Protein AF-T0TH67-F1 (afdb_monomer_lite)

Radius of gyration: 34.7 Å; chains: 1; bounding box: 80×56×102 Å

pLDDT: mean 75.61, std 17.23, range [24.91, 93.44]

Secondary structure (DSSP, 8-state):
-------EEEEEEEEE-TTSTT-EEEEEEEEEE-TTT-SEEEEE---STTTTEEEE-B---EE-TTS-EE--GGGB--HHHHHHHHHHHHHHHHHHHHHHHS-PPP--PPPPBHHHHH-SB-TTSSB--HHHHHHHHHH---HHHHHHHHHHIIIIITTTS-TTSBHHHHHH-HHHHHHHHHHS-HHHHHHHHHHHHHHHHHHHHTTSS-TTT-TTTTTSSPPP---HHHHHHHHHS-GGGTS--HHHHHHHHHHHHT-SS-TTHHHHHHHHHHHHHH---HHHHTT--GGGEETTTTEE--------THHHHHHHHHHHTTS--------------EE--

Sequence (341 aa):
MRDNGSRVLIISSWRPDPNKAGNVLVKFAMRFTHPITKKSHKKYLSTGASKGWFTTKARPSKKTSSGKERLLVSDIKNSQLITQVTQELNKLVDDYIAEVTGVTPKKAKRILTLEEIAKPFDEDGNLYGKAFRAWHERVKPANNTLKTRVTIYNRYIEPNFDTRISITKFASMTDEIQNLINVSSMHMARNLHIYLKMIFDWSVENGQITLTQDPITNNKVKRRVLTKSEEQNKKREDIAEKYLEASEVNYVLRLIESWTDRSDNQLIADVLRMIFLTGMRPSEVLGLNEDMLDFEGKWIKVHWQRASKINQMRLWKLLILMKRNVTEQTLRLRKVSVRFQ

Structure (mmCIF, N/CA/C/O backbone):
data_AF-T0TH67-F1
#
_entry.id   AF-T0TH67-F1
#
loop_
_atom_site.group_PDB
_atom_site.id
_atom_site.type_symbol
_atom_site.label_atom_id
_atom_site.label_alt_id
_atom_site.label_comp_id
_atom_site.label_asym_id
_atom_site.label_entity_id
_atom_site.label_seq_id
_atom_site.pdbx_PDB_ins_code
_atom_site.Cartn_x
_atom_site.Cartn_y
_atom_site.Cartn_z
_atom_site.occupancy
_atom_site.B_iso_or_equiv
_atom_site.auth_seq_id
_atom_site.auth_comp_id
_atom_site.auth_asym_id
_atom_site.auth_atom_id
_atom_site.pdbx_PDB_model_num
ATOM 1 N N . MET A 1 1 ? -26.749 -5.108 7.600 1.00 27.03 1 MET A N 1
ATOM 2 C CA . MET A 1 1 ? -27.188 -5.775 8.850 1.00 27.03 1 MET A CA 1
ATOM 3 C C . MET A 1 1 ? -26.018 -5.768 9.813 1.00 27.03 1 MET A C 1
ATOM 5 O O . MET A 1 1 ? -24.953 -6.186 9.397 1.00 27.03 1 MET A O 1
ATOM 9 N N . ARG A 1 2 ? -26.083 -5.351 11.069 1.00 28.81 2 ARG A N 1
ATOM 10 C CA . ARG A 1 2 ? -27.048 -4.677 11.955 1.00 28.81 2 ARG A CA 1
ATOM 11 C C . ARG A 1 2 ? -26.162 -4.247 13.140 1.00 28.81 2 ARG A C 1
ATOM 13 O O . ARG A 1 2 ? -25.177 -4.938 13.395 1.00 28.81 2 ARG A O 1
ATOM 20 N N . ASP A 1 3 ? -26.504 -3.158 13.824 1.00 34.88 3 ASP A N 1
ATOM 21 C CA . ASP A 1 3 ? -25.865 -2.732 15.075 1.00 34.88 3 ASP A CA 1
ATOM 22 C C . ASP A 1 3 ? -25.409 -3.925 15.918 1.00 34.88 3 ASP A C 1
ATOM 24 O O . ASP A 1 3 ? -26.229 -4.761 16.319 1.00 34.88 3 ASP A O 1
ATOM 28 N N . ASN A 1 4 ? -24.103 -3.999 16.187 1.00 42.22 4 ASN A N 1
ATOM 29 C CA . ASN A 1 4 ? -23.584 -4.794 17.290 1.00 42.22 4 ASN A CA 1
ATOM 30 C C . ASN A 1 4 ? -24.268 -4.253 18.546 1.00 42.22 4 ASN A C 1
ATOM 32 O O . ASN A 1 4 ? -23.866 -3.215 19.068 1.00 42.22 4 ASN A O 1
ATOM 36 N N . GLY A 1 5 ? -25.356 -4.909 18.963 1.00 52.66 5 GLY A N 1
ATOM 37 C CA . GLY A 1 5 ? -26.203 -4.461 20.061 1.00 52.66 5 GLY A CA 1
ATOM 38 C C . GLY A 1 5 ? -25.345 -4.038 21.246 1.00 52.66 5 GLY A C 1
ATOM 39 O O . GLY A 1 5 ? -24.468 -4.790 21.670 1.00 52.66 5 GLY A O 1
ATOM 40 N N . SER A 1 6 ? -25.574 -2.821 21.737 1.00 64.88 6 SER A N 1
ATOM 41 C CA . SER A 1 6 ? -24.772 -2.193 22.785 1.00 64.88 6 SER A CA 1
ATOM 42 C C . SER A 1 6 ? -24.594 -3.139 23.977 1.00 64.88 6 SER A C 1
ATOM 44 O O . SER A 1 6 ? -25.557 -3.520 24.647 1.00 64.88 6 SER A O 1
ATOM 46 N N . ARG A 1 7 ? -23.347 -3.562 24.215 1.00 78.56 7 ARG A N 1
ATOM 47 C CA . ARG A 1 7 ? -22.950 -4.367 25.375 1.00 78.56 7 ARG A CA 1
ATOM 48 C C . ARG A 1 7 ? -22.410 -3.426 26.435 1.00 78.56 7 ARG A C 1
ATOM 50 O O . ARG A 1 7 ? -21.545 -2.606 26.146 1.00 78.56 7 ARG A O 1
ATOM 57 N N . VAL A 1 8 ? -22.925 -3.524 27.652 1.00 82.12 8 VAL A N 1
ATOM 58 C CA . VAL A 1 8 ? -22.507 -2.668 28.763 1.00 82.12 8 VAL A CA 1
ATOM 59 C C . VAL A 1 8 ? -22.278 -3.528 29.993 1.00 82.12 8 VAL A C 1
ATOM 61 O O . VAL A 1 8 ? -23.207 -4.182 30.480 1.00 82.12 8 VAL A O 1
ATOM 64 N N . LEU A 1 9 ? -21.051 -3.492 30.514 1.00 81.31 9 LEU A N 1
ATOM 65 C CA . LEU A 1 9 ? -20.733 -4.076 31.808 1.00 81.31 9 LEU A CA 1
ATOM 66 C C . LEU A 1 9 ? -21.404 -3.249 32.907 1.00 81.31 9 LEU A C 1
ATOM 68 O O . LEU A 1 9 ? -21.269 -2.027 32.958 1.00 81.31 9 LEU A O 1
ATOM 72 N N . ILE A 1 10 ? -22.124 -3.917 33.798 1.00 85.38 10 ILE A N 1
ATOM 73 C CA . ILE A 1 10 ? -22.809 -3.295 34.927 1.00 85.38 10 ILE A CA 1
ATOM 74 C C . ILE A 1 10 ? -22.554 -4.082 36.211 1.00 85.38 10 ILE A C 1
ATOM 76 O O . ILE A 1 10 ? -22.271 -5.280 36.192 1.00 85.38 10 ILE A O 1
ATOM 80 N N . ILE A 1 11 ? -22.727 -3.408 37.344 1.00 85.81 11 ILE A N 1
ATOM 81 C CA . ILE A 1 11 ? -22.794 -4.058 38.652 1.00 85.81 11 ILE A CA 1
ATOM 82 C C . ILE A 1 11 ? -24.244 -4.463 38.903 1.00 85.81 11 ILE A C 1
ATOM 84 O O . ILE A 1 11 ? -25.147 -3.625 38.877 1.00 85.81 11 ILE A O 1
ATOM 88 N N . SER A 1 12 ? -24.472 -5.761 39.103 1.00 84.56 12 SER A N 1
ATOM 89 C CA . SER A 1 12 ? -25.795 -6.314 39.395 1.00 84.56 12 SER A CA 1
ATOM 90 C C . SER A 1 12 ? -26.144 -6.209 40.871 1.00 84.56 12 SER A C 1
ATOM 92 O O . SER A 1 12 ? -27.283 -5.910 41.214 1.00 84.56 12 SER A O 1
ATOM 94 N N . SER A 1 13 ? -25.186 -6.522 41.738 1.00 84.75 13 SER A N 1
ATOM 95 C CA . SER A 1 13 ? -25.352 -6.487 43.187 1.00 84.75 13 SER A CA 1
ATOM 96 C C . SER A 1 13 ? -23.996 -6.308 43.846 1.00 84.75 13 SER A C 1
ATOM 98 O O . SER A 1 13 ? -22.977 -6.743 43.310 1.00 84.75 13 SER A O 1
ATOM 100 N N . TRP A 1 14 ? -23.984 -5.684 45.015 1.00 87.81 14 TRP A N 1
ATOM 101 C CA . TRP A 1 14 ? -22.788 -5.546 45.831 1.00 87.81 14 TRP A CA 1
ATOM 102 C C . TRP A 1 14 ? -23.167 -5.617 47.315 1.00 87.81 14 TRP A C 1
ATOM 104 O O . TRP A 1 14 ? -24.326 -5.384 47.663 1.00 87.81 14 TRP A O 1
ATOM 114 N N . ARG A 1 15 ? -22.215 -5.987 48.172 1.00 85.94 15 ARG A N 1
ATOM 115 C CA . ARG A 1 15 ? -22.353 -5.990 49.637 1.00 85.94 15 ARG A CA 1
ATOM 116 C C . ARG A 1 15 ? -20.977 -5.869 50.301 1.00 85.94 15 ARG A C 1
ATOM 118 O O . ARG A 1 15 ? -19.990 -6.203 49.645 1.00 85.94 15 ARG A O 1
ATOM 125 N N . PRO A 1 16 ? -20.877 -5.434 51.565 1.00 84.44 16 PRO A N 1
ATOM 126 C CA . PRO A 1 16 ? -19.622 -5.494 52.314 1.00 84.44 16 PRO A CA 1
ATOM 127 C C . PRO A 1 16 ? -19.066 -6.925 52.361 1.00 84.44 16 PRO A C 1
ATOM 129 O O . PRO A 1 16 ? -19.838 -7.885 52.434 1.00 84.44 16 PRO A O 1
ATOM 132 N N . ASP A 1 17 ? -17.745 -7.075 52.272 1.00 81.94 17 ASP A N 1
ATOM 133 C CA . ASP A 1 17 ? -17.095 -8.380 52.407 1.00 81.94 17 ASP A CA 1
ATOM 134 C C . ASP A 1 17 ? -16.989 -8.757 53.899 1.00 81.94 17 ASP A C 1
ATOM 136 O O . ASP A 1 17 ? -16.316 -8.042 54.645 1.00 81.94 17 ASP A O 1
ATOM 140 N N . PRO A 1 18 ? -17.626 -9.855 54.355 1.00 79.38 18 PRO A N 1
ATOM 141 C CA . PRO A 1 18 ? -17.573 -10.267 55.757 1.00 79.38 18 PRO A CA 1
ATOM 142 C C . PRO A 1 18 ? -16.177 -10.738 56.194 1.00 79.38 18 PRO A C 1
ATOM 144 O O . PRO A 1 18 ? -15.879 -10.716 57.382 1.00 79.38 18 PRO A O 1
ATOM 147 N N . ASN A 1 19 ? -15.315 -11.141 55.254 1.00 78.56 19 ASN A N 1
ATOM 148 C CA . ASN A 1 19 ? -14.017 -11.749 55.553 1.00 78.56 19 ASN A CA 1
ATOM 149 C C . ASN A 1 19 ? -12.851 -10.751 55.485 1.00 78.56 19 ASN A C 1
ATOM 151 O O . ASN A 1 19 ? -11.750 -11.057 55.940 1.00 78.56 19 ASN A O 1
ATOM 155 N N . LYS A 1 20 ? -13.047 -9.573 54.874 1.00 79.25 20 LYS A N 1
ATOM 156 C CA . LYS A 1 20 ? -11.999 -8.555 54.698 1.00 79.25 20 LYS A CA 1
ATOM 157 C C . LYS A 1 20 ? -12.557 -7.153 54.918 1.00 79.25 20 LYS A C 1
ATOM 159 O O . LYS A 1 20 ? -13.150 -6.563 54.013 1.00 79.25 20 LYS A O 1
ATOM 164 N N . ALA A 1 21 ? -12.302 -6.603 56.105 1.00 74.06 21 ALA A N 1
ATOM 165 C CA . ALA A 1 21 ? -12.705 -5.248 56.467 1.00 74.06 21 ALA A CA 1
ATOM 166 C C . ALA A 1 21 ? -12.213 -4.216 55.429 1.00 74.06 21 ALA A C 1
ATOM 168 O O . ALA A 1 21 ? -11.044 -4.198 55.044 1.00 74.06 21 ALA A O 1
ATOM 169 N N . GLY A 1 22 ? -13.128 -3.367 54.952 1.00 75.00 22 GLY A N 1
ATOM 170 C CA . GLY A 1 22 ? -12.854 -2.338 53.941 1.00 75.00 22 GLY A CA 1
ATOM 171 C C . GLY A 1 22 ? -12.962 -2.791 52.477 1.00 75.00 22 GLY A C 1
ATOM 172 O O . GLY A 1 22 ? -12.840 -1.948 51.585 1.00 75.00 22 GLY A O 1
ATOM 173 N N . ASN A 1 23 ? -13.223 -4.076 52.211 1.00 83.69 23 ASN A N 1
ATOM 174 C CA . ASN A 1 23 ? -13.524 -4.579 50.869 1.00 83.69 23 ASN A CA 1
ATOM 175 C C . ASN A 1 23 ? -15.034 -4.792 50.666 1.00 83.69 23 ASN A C 1
ATOM 177 O O . ASN A 1 23 ? -15.807 -4.937 51.613 1.00 83.69 23 ASN A O 1
ATOM 181 N N . VAL A 1 24 ? -15.448 -4.852 49.401 1.00 85.81 24 VAL A N 1
ATOM 182 C CA . VAL A 1 24 ? -16.814 -5.184 48.989 1.00 85.81 24 VAL A CA 1
ATOM 183 C C . VAL A 1 24 ? -16.820 -6.412 48.086 1.00 85.81 24 VAL A C 1
ATOM 185 O O . VAL A 1 24 ? -15.930 -6.603 47.257 1.00 85.81 24 VAL A O 1
ATOM 188 N N . LEU A 1 25 ? -17.854 -7.234 48.228 1.00 87.38 25 LEU A N 1
ATOM 189 C CA . LEU A 1 25 ? -18.205 -8.289 47.290 1.00 87.38 25 LEU A CA 1
ATOM 190 C C . LEU A 1 25 ? -19.081 -7.701 46.186 1.00 87.38 25 LEU A C 1
ATOM 192 O O . LEU A 1 25 ? -20.116 -7.095 46.463 1.00 87.38 25 LEU A O 1
ATOM 196 N N . VAL A 1 26 ? -18.694 -7.915 44.932 1.00 86.38 26 VAL A N 1
ATOM 197 C CA . VAL A 1 26 ? -19.365 -7.374 43.746 1.00 86.38 26 VAL A CA 1
ATOM 198 C C . VAL A 1 26 ? -19.762 -8.505 42.810 1.00 86.38 26 VAL A C 1
ATOM 200 O O . VAL A 1 26 ? -18.973 -9.409 42.542 1.00 86.38 26 VAL A O 1
ATOM 203 N N . LYS A 1 27 ? -20.984 -8.433 42.283 1.00 88.94 27 LYS A N 1
ATOM 204 C CA . LYS A 1 27 ? -21.482 -9.304 41.220 1.00 88.94 27 LYS A CA 1
ATOM 205 C C . LYS A 1 27 ? -21.662 -8.500 39.943 1.00 88.94 27 LYS A C 1
ATOM 207 O O . LYS A 1 27 ? -22.429 -7.532 39.905 1.00 88.94 27 LYS A O 1
ATOM 212 N N . PHE A 1 28 ? -20.982 -8.923 38.889 1.00 85.31 28 PHE A N 1
ATOM 213 C CA . PHE A 1 28 ? -21.028 -8.269 37.587 1.00 85.31 28 PHE A CA 1
ATOM 214 C C . PHE A 1 28 ? -22.071 -8.904 36.671 1.00 85.31 28 PHE A C 1
ATOM 216 O O . PHE A 1 28 ? -22.414 -10.082 36.798 1.00 85.31 28 PHE A O 1
ATOM 223 N N . ALA A 1 29 ? -22.571 -8.110 35.731 1.00 86.38 29 ALA A N 1
ATOM 224 C CA . ALA A 1 29 ? -23.420 -8.580 34.651 1.00 86.38 29 ALA A CA 1
ATOM 225 C C . ALA A 1 29 ? -23.098 -7.841 33.355 1.00 86.38 29 ALA A C 1
ATOM 227 O O . ALA A 1 29 ? -22.748 -6.661 33.374 1.00 86.38 29 ALA A O 1
ATOM 228 N N . MET A 1 30 ? -23.284 -8.516 32.226 1.00 86.19 30 MET A N 1
ATOM 229 C CA . MET A 1 30 ? -23.254 -7.888 30.912 1.00 86.19 30 MET A CA 1
ATOM 230 C C . MET A 1 30 ? -24.683 -7.671 30.445 1.00 86.19 30 MET A C 1
ATOM 232 O O . MET A 1 30 ? -25.440 -8.628 30.269 1.00 86.19 30 MET A O 1
ATOM 236 N N . ARG A 1 31 ? -25.062 -6.405 30.270 1.00 85.31 31 ARG A N 1
ATOM 237 C CA . ARG A 1 31 ? -26.335 -6.027 29.659 1.00 85.31 31 ARG A CA 1
ATOM 238 C C . ARG A 1 31 ? -26.134 -5.903 28.156 1.00 85.31 31 ARG A C 1
ATOM 240 O O . ARG A 1 31 ? -25.221 -5.203 27.731 1.00 85.31 31 ARG A O 1
ATOM 247 N N . PHE A 1 32 ? -26.992 -6.536 27.371 1.00 84.00 32 PHE A N 1
ATOM 248 C CA . PHE A 1 32 ? -26.961 -6.461 25.913 1.00 84.00 32 PHE A CA 1
ATOM 249 C C . PHE A 1 32 ? -28.377 -6.479 25.342 1.00 84.00 32 PHE A C 1
ATOM 251 O O . PHE A 1 32 ? -29.337 -6.853 26.017 1.00 84.00 32 PHE A O 1
ATOM 258 N N . THR A 1 33 ? -28.514 -6.057 24.091 1.00 80.50 33 THR A N 1
ATOM 259 C CA . THR A 1 33 ? -29.796 -6.101 23.382 1.00 80.50 33 THR A CA 1
ATOM 260 C C . THR A 1 33 ? -29.991 -7.486 22.775 1.00 80.50 33 THR A C 1
ATOM 262 O O . THR A 1 33 ? -29.150 -7.946 22.004 1.00 80.50 33 THR A O 1
ATOM 265 N N . HIS A 1 34 ? -31.093 -8.154 23.109 1.00 78.50 34 HIS A N 1
ATOM 266 C CA . HIS A 1 34 ? -31.388 -9.495 22.617 1.00 78.50 34 HIS A CA 1
ATOM 267 C C . HIS A 1 34 ? -31.512 -9.496 21.079 1.00 78.50 34 HIS A C 1
ATOM 269 O O . HIS A 1 34 ? -32.266 -8.685 20.527 1.00 78.50 34 HIS A O 1
ATOM 275 N N . PRO A 1 35 ? -30.828 -10.409 20.359 1.00 70.94 35 PRO A N 1
ATOM 276 C CA . PRO A 1 35 ? -30.723 -10.344 18.899 1.00 70.94 35 PRO A CA 1
ATOM 277 C C . PRO A 1 35 ? -32.074 -10.491 18.181 1.00 70.94 35 PRO A C 1
ATOM 279 O O . PRO A 1 35 ? -32.317 -9.763 17.214 1.00 70.94 35 PRO A O 1
ATOM 282 N N . ILE A 1 36 ? -32.958 -11.359 18.693 1.00 76.25 36 ILE A N 1
ATOM 283 C CA . ILE A 1 36 ? -34.314 -11.598 18.162 1.00 76.25 36 ILE A CA 1
ATOM 284 C C . ILE A 1 36 ? -35.336 -10.601 18.733 1.00 76.25 36 ILE A C 1
ATOM 286 O O . ILE A 1 36 ? -35.869 -9.779 17.998 1.00 76.25 36 ILE A O 1
ATOM 290 N N . THR A 1 37 ? -35.574 -10.622 20.049 1.00 81.06 37 THR A N 1
ATOM 291 C CA . THR A 1 37 ? -36.658 -9.853 20.693 1.00 81.06 37 THR A CA 1
ATOM 292 C C . THR A 1 37 ? -36.399 -8.351 20.835 1.00 81.06 37 THR A C 1
ATOM 294 O O . THR A 1 37 ? -37.306 -7.624 21.227 1.00 81.06 37 THR A O 1
ATOM 297 N N . LYS A 1 38 ? -35.169 -7.875 20.579 1.00 79.69 38 LYS A N 1
ATOM 298 C CA . LYS A 1 38 ? -34.725 -6.474 20.757 1.00 79.69 38 LYS A CA 1
ATOM 299 C C . LYS A 1 38 ? -34.899 -5.898 22.169 1.00 79.69 38 LYS A C 1
ATOM 301 O O . LYS A 1 38 ? -34.651 -4.716 22.384 1.00 79.69 38 LYS A O 1
ATOM 306 N N . LYS A 1 39 ? -35.258 -6.723 23.156 1.00 83.38 39 LYS A N 1
ATOM 307 C CA . LYS A 1 39 ? -35.352 -6.330 24.567 1.00 83.38 39 LYS A CA 1
ATOM 308 C C . LYS A 1 39 ? -33.979 -6.380 25.239 1.00 83.38 39 LYS A C 1
ATOM 310 O O . LYS A 1 39 ? -33.096 -7.136 24.838 1.00 83.38 39 LYS A O 1
ATOM 315 N N . SER A 1 40 ? -33.805 -5.582 26.288 1.00 83.56 40 SER A N 1
ATOM 316 C CA . SER A 1 40 ? -32.608 -5.616 27.135 1.00 83.56 40 SER A CA 1
ATOM 317 C C . SER A 1 40 ? -32.533 -6.945 27.891 1.00 83.56 40 SER A C 1
ATOM 319 O O . SER A 1 40 ? -33.468 -7.309 28.603 1.00 83.56 40 SER A O 1
ATOM 321 N N . HIS A 1 41 ? -31.418 -7.655 27.756 1.00 85.00 41 HIS A N 1
ATOM 322 C CA . HIS A 1 41 ? -31.138 -8.909 28.444 1.00 85.00 41 HIS A CA 1
ATOM 323 C C . HIS A 1 41 ? -29.845 -8.792 29.258 1.00 85.00 41 HIS A C 1
ATOM 325 O O . HIS A 1 41 ? -28.997 -7.936 28.986 1.00 85.00 41 HIS A O 1
ATOM 331 N N . LYS A 1 42 ? -29.698 -9.622 30.295 1.00 87.56 42 LYS A N 1
ATOM 332 C CA . LYS A 1 42 ? -28.533 -9.612 31.189 1.00 87.56 42 LYS A CA 1
ATOM 333 C C . LYS A 1 42 ? -27.987 -11.023 31.352 1.00 87.56 42 LYS A C 1
ATOM 335 O O . LYS A 1 42 ? -28.748 -11.941 31.635 1.00 87.56 42 LYS A O 1
ATOM 340 N N . LYS A 1 43 ? -26.670 -11.176 31.230 1.00 86.81 43 LYS A N 1
ATOM 341 C CA . LYS A 1 43 ? -25.954 -12.409 31.586 1.00 86.81 43 LYS A CA 1
ATOM 342 C C . LYS A 1 43 ? -25.014 -12.146 32.754 1.00 86.81 43 LYS A C 1
ATOM 344 O O . LYS A 1 43 ? -24.451 -11.059 32.875 1.00 86.81 43 LYS A O 1
ATOM 349 N N . TYR A 1 44 ? -24.882 -13.147 33.613 1.00 85.88 44 TYR A N 1
ATOM 350 C CA . TYR A 1 44 ? -24.143 -13.085 34.869 1.00 85.88 44 TYR A CA 1
ATOM 351 C C . TYR A 1 44 ? -23.105 -14.198 34.891 1.00 85.88 44 TYR A C 1
ATOM 353 O O . TYR A 1 44 ? -23.375 -15.298 34.406 1.00 85.88 44 TYR A O 1
ATOM 361 N N . LEU A 1 45 ? -21.970 -13.948 35.539 1.00 78.62 45 LEU A N 1
ATOM 362 C CA . LEU A 1 45 ? -21.076 -15.023 35.952 1.00 78.62 45 LEU A CA 1
ATOM 363 C C . LEU A 1 45 ? -21.786 -15.763 37.089 1.00 78.62 45 LEU A C 1
ATOM 365 O O . LEU A 1 45 ? -22.061 -15.183 38.137 1.00 78.62 45 LEU A O 1
ATOM 369 N N . SER A 1 46 ? -22.208 -16.997 36.836 1.00 69.00 46 SER A N 1
ATOM 370 C CA . SER A 1 46 ? -22.947 -17.830 37.801 1.00 69.00 46 SER A CA 1
ATOM 371 C C . SER A 1 46 ? -22.201 -19.113 38.166 1.00 69.00 46 SER A C 1
ATOM 373 O O . SER A 1 46 ? -22.570 -19.785 39.124 1.00 69.00 46 SER A O 1
ATOM 375 N N . THR A 1 47 ? -21.108 -19.402 37.463 1.00 57.34 47 THR A N 1
ATOM 376 C CA . THR A 1 47 ? -20.275 -20.597 37.599 1.00 57.34 47 THR A CA 1
ATOM 377 C C . THR A 1 47 ? -18.927 -20.245 38.238 1.00 57.34 47 THR A C 1
ATOM 379 O O . THR A 1 47 ? -18.316 -19.248 37.861 1.00 57.34 47 THR A O 1
ATOM 382 N N . GLY A 1 48 ? -18.473 -21.040 39.216 1.00 56.84 48 GLY A N 1
ATOM 383 C CA . GLY A 1 48 ? -17.193 -20.865 39.926 1.00 56.84 48 GLY A CA 1
ATOM 384 C C . GLY A 1 48 ? -17.317 -20.925 41.455 1.00 56.84 48 GLY A C 1
ATOM 385 O O . GLY A 1 48 ? -18.420 -20.836 41.999 1.00 56.84 48 GLY A O 1
ATOM 386 N N . ALA A 1 49 ? -16.180 -21.043 42.154 1.00 52.88 49 ALA A N 1
ATOM 387 C CA . ALA A 1 49 ? -16.100 -21.236 43.612 1.00 52.88 49 ALA A CA 1
ATOM 388 C C . ALA A 1 49 ? -16.825 -20.151 44.437 1.00 52.88 49 ALA A C 1
ATOM 390 O O . ALA A 1 49 ? -17.284 -20.409 45.546 1.00 52.88 49 ALA A O 1
ATOM 391 N N . SER A 1 50 ? -16.993 -18.948 43.881 1.00 58.81 50 SER A N 1
ATOM 392 C CA . SER A 1 50 ? -17.672 -17.822 44.528 1.00 58.81 50 SER A CA 1
ATOM 393 C C . SER A 1 50 ? -19.081 -17.532 43.990 1.00 58.81 50 SER A C 1
ATOM 395 O O . SER A 1 50 ? -19.656 -16.498 44.334 1.00 58.81 50 SER A O 1
ATOM 397 N N . LYS A 1 51 ? -19.660 -18.387 43.126 1.00 67.94 51 LYS A N 1
ATOM 398 C CA . LYS A 1 51 ? -20.969 -18.158 42.464 1.00 67.94 51 LYS A CA 1
ATOM 399 C C . LYS A 1 51 ? -21.088 -16.766 41.800 1.00 67.94 51 LYS A C 1
ATOM 401 O O . LYS A 1 51 ? -22.165 -16.156 41.797 1.00 67.94 51 LYS A O 1
ATOM 406 N N . GLY A 1 52 ? -19.974 -16.245 41.274 1.00 72.62 52 GLY A N 1
ATOM 407 C CA . GLY A 1 52 ? -19.901 -14.949 40.586 1.00 72.62 52 GLY A CA 1
ATOM 408 C C . GLY A 1 52 ? -19.697 -13.721 41.475 1.00 72.62 52 GLY A C 1
ATOM 409 O O . GLY A 1 52 ? -19.908 -12.601 41.005 1.00 72.62 52 GLY A O 1
ATOM 410 N N . TRP A 1 53 ? -19.327 -13.904 42.745 1.00 83.38 53 TRP A N 1
ATOM 411 C CA . TRP A 1 53 ? -18.931 -12.809 43.631 1.00 83.38 53 TRP A CA 1
ATOM 412 C C . TRP A 1 53 ? -17.419 -12.579 43.586 1.00 83.38 53 TRP A C 1
ATOM 414 O O . TRP A 1 53 ? -16.636 -13.522 43.691 1.00 83.38 53 TRP A O 1
ATOM 424 N N . PHE A 1 54 ? -17.017 -11.315 43.478 1.00 84.44 54 PHE A N 1
ATOM 425 C CA . PHE A 1 54 ? -15.619 -10.897 43.448 1.00 84.44 54 PHE A CA 1
ATOM 426 C C . PHE A 1 54 ? -15.348 -9.888 44.558 1.00 84.44 54 PHE A C 1
ATOM 428 O O . PHE A 1 54 ? -16.067 -8.897 44.682 1.00 84.44 54 PHE A O 1
ATOM 435 N N . THR A 1 55 ? -14.305 -10.121 45.350 1.00 84.31 55 THR A N 1
ATOM 436 C CA . THR A 1 55 ? -13.854 -9.177 46.377 1.00 84.31 55 THR A CA 1
ATOM 437 C C . THR A 1 55 ? -13.010 -8.077 45.741 1.00 84.31 55 THR A C 1
ATOM 439 O O . THR A 1 55 ? -12.029 -8.358 45.053 1.00 84.31 55 THR A O 1
ATOM 442 N N . THR A 1 56 ? -13.344 -6.812 45.994 1.00 83.62 56 THR A N 1
ATOM 443 C CA . THR A 1 56 ? -12.543 -5.668 45.540 1.00 83.62 56 THR A CA 1
ATOM 444 C C . THR A 1 56 ? -12.670 -4.469 46.477 1.00 83.62 56 THR A C 1
ATOM 446 O O . THR A 1 56 ? -13.608 -4.374 47.267 1.00 83.62 56 THR A O 1
ATOM 449 N N . LYS A 1 57 ? -11.723 -3.532 46.389 1.00 83.44 57 LYS A N 1
ATOM 450 C CA . LYS A 1 57 ? -11.809 -2.233 47.065 1.00 83.44 57 LYS A CA 1
ATOM 451 C C . LYS A 1 57 ? -12.605 -1.275 46.189 1.00 83.44 57 LYS A C 1
ATOM 453 O O . LYS A 1 57 ? -12.160 -0.931 45.093 1.00 83.44 57 LYS A O 1
ATOM 458 N N . ALA A 1 58 ? -13.757 -0.834 46.678 1.00 80.56 58 ALA A N 1
ATOM 459 C CA . ALA A 1 58 ? -14.583 0.153 46.000 1.00 80.56 58 ALA A CA 1
ATOM 460 C C . ALA A 1 58 ? -15.424 0.934 47.018 1.00 80.56 58 ALA A C 1
ATOM 462 O O . ALA A 1 58 ? -15.759 0.407 48.079 1.00 80.56 58 ALA A O 1
ATOM 463 N N . ARG A 1 59 ? -15.746 2.191 46.703 1.00 79.06 59 ARG A N 1
ATOM 464 C CA . ARG A 1 59 ? -16.620 3.046 47.518 1.00 79.06 59 ARG A CA 1
ATOM 465 C C . ARG A 1 59 ? -17.782 3.535 46.649 1.00 79.06 59 ARG A C 1
ATOM 467 O O . ARG A 1 59 ? -17.500 4.070 45.580 1.00 79.06 59 ARG A O 1
ATOM 474 N N . PRO A 1 60 ? -19.050 3.358 47.061 1.00 78.88 60 PRO A N 1
ATOM 475 C CA . PRO A 1 60 ? -20.198 3.794 46.269 1.00 78.88 60 PRO A CA 1
ATOM 476 C C . PRO A 1 60 ? -20.167 5.301 46.014 1.00 78.88 60 PRO A C 1
ATOM 478 O O . PRO A 1 60 ? -20.100 6.087 46.955 1.00 78.88 60 PRO A O 1
ATOM 481 N N . SER A 1 61 ? -20.235 5.706 44.745 1.00 75.06 61 SER A N 1
ATOM 482 C CA . SER A 1 61 ? -20.252 7.126 44.363 1.00 75.06 61 SER A CA 1
ATOM 483 C C . SER A 1 61 ? -21.659 7.691 44.151 1.00 75.06 61 SER A C 1
ATOM 485 O O . SER A 1 61 ? -21.833 8.908 44.107 1.00 75.06 61 SER A O 1
ATOM 487 N N . LYS A 1 62 ? -22.685 6.836 44.011 1.00 75.31 62 LYS A N 1
ATOM 488 C CA . LYS A 1 62 ? -24.072 7.262 43.762 1.00 75.31 62 LYS A CA 1
ATOM 489 C C . LYS A 1 62 ? -25.061 6.639 44.734 1.00 75.31 62 LYS A C 1
ATOM 491 O O . LYS A 1 62 ? -24.845 5.552 45.257 1.00 75.31 62 LYS A O 1
ATOM 496 N N . LYS A 1 63 ? -26.207 7.299 44.900 1.00 78.44 63 LYS A N 1
ATOM 497 C CA . LYS A 1 63 ? -27.406 6.734 45.529 1.00 78.44 63 LYS A CA 1
ATOM 498 C C . LYS A 1 63 ? -28.463 6.454 44.458 1.00 78.44 63 LYS A C 1
ATOM 500 O O . LYS A 1 63 ? -28.519 7.110 43.419 1.00 78.44 63 LYS A O 1
ATOM 505 N N . THR A 1 64 ? -29.257 5.417 44.673 1.00 70.38 64 THR A N 1
ATOM 506 C CA . THR A 1 64 ? -30.465 5.125 43.890 1.00 70.38 64 THR A CA 1
ATOM 507 C C . THR A 1 64 ? -31.560 6.145 44.206 1.00 70.38 64 THR A C 1
ATOM 509 O O . THR A 1 64 ? -31.490 6.826 45.226 1.00 70.38 64 THR A O 1
ATOM 512 N N . SER A 1 65 ? -32.603 6.216 43.374 1.00 68.06 65 SER A N 1
ATOM 513 C CA . SER A 1 65 ? -33.811 7.011 43.657 1.00 68.06 65 SER A CA 1
ATOM 514 C C . SER A 1 65 ? -34.477 6.631 44.988 1.00 68.06 65 SER A C 1
ATOM 516 O O . SER A 1 65 ? -35.101 7.467 45.621 1.00 68.06 65 SER A O 1
ATOM 518 N N . SER A 1 66 ? -34.275 5.392 45.449 1.00 70.50 66 SER A N 1
ATOM 519 C CA . SER A 1 66 ? -34.687 4.889 46.766 1.00 70.50 66 SER A CA 1
ATOM 520 C C . SER A 1 66 ? -33.699 5.184 47.910 1.00 70.50 66 SER A C 1
ATOM 522 O O . SER A 1 66 ? -33.775 4.556 48.960 1.00 70.50 66 SER A O 1
ATOM 524 N N . GLY A 1 67 ? -32.692 6.039 47.704 1.00 71.50 67 GLY A N 1
ATOM 525 C CA . GLY A 1 67 ? -31.700 6.420 48.722 1.00 71.50 67 GLY A CA 1
ATOM 526 C C . GLY A 1 67 ? -30.596 5.391 49.012 1.00 71.50 67 GLY A C 1
ATOM 527 O O . GLY A 1 67 ? -29.591 5.739 49.627 1.00 71.50 67 GLY A O 1
ATOM 528 N N . LYS A 1 68 ? -30.718 4.145 48.529 1.00 75.38 68 LYS A N 1
ATOM 529 C CA . LYS A 1 68 ? -29.700 3.090 48.703 1.00 75.38 68 LYS A CA 1
ATOM 530 C C . LYS A 1 68 ? -28.437 3.375 47.899 1.00 75.38 68 LYS A C 1
ATOM 532 O O . LYS A 1 68 ? -28.530 3.735 46.725 1.00 75.38 68 LYS A O 1
ATOM 537 N N . GLU A 1 69 ? -27.277 3.142 48.497 1.00 80.44 69 GLU A N 1
ATOM 538 C CA . GLU A 1 69 ? -25.969 3.272 47.854 1.00 80.44 69 GLU A CA 1
ATOM 539 C C . GLU A 1 69 ? -25.812 2.328 46.649 1.00 80.44 69 GLU A C 1
ATOM 541 O O . GLU A 1 69 ? -26.151 1.141 46.681 1.00 80.44 69 GLU A O 1
ATOM 546 N N . ARG A 1 70 ? -25.289 2.869 45.549 1.00 79.69 70 ARG A N 1
ATOM 547 C CA . ARG A 1 70 ? -25.108 2.193 44.269 1.00 79.69 70 ARG A CA 1
ATOM 548 C C . ARG A 1 70 ? -23.648 2.261 43.859 1.00 79.69 70 ARG A C 1
ATOM 550 O O . ARG A 1 70 ? -23.126 3.335 43.579 1.00 79.69 70 ARG A O 1
ATOM 557 N N . LEU A 1 71 ? -23.043 1.086 43.744 1.00 81.94 71 LEU A N 1
ATOM 558 C CA . LEU A 1 71 ? -21.706 0.924 43.202 1.00 81.94 71 LEU A CA 1
ATOM 559 C C . LEU A 1 71 ? -21.745 0.939 41.665 1.00 81.94 71 LEU A C 1
ATOM 561 O O . LEU A 1 71 ? -22.578 0.265 41.046 1.00 81.94 71 LEU A O 1
ATOM 565 N N . LEU A 1 72 ? -20.847 1.702 41.048 1.00 79.81 72 LEU A N 1
ATOM 566 C CA . LEU A 1 72 ? -20.610 1.727 39.605 1.00 79.81 72 LEU A CA 1
ATOM 567 C C . LEU A 1 72 ? -19.311 0.997 39.252 1.00 79.81 72 LEU A C 1
ATOM 569 O O . LEU A 1 72 ? -18.420 0.849 40.081 1.00 79.81 72 LEU A O 1
ATOM 573 N N . VAL A 1 73 ? -19.173 0.571 37.993 1.00 77.81 73 VAL A N 1
ATOM 574 C CA . VAL A 1 73 ? -17.921 -0.044 37.508 1.00 77.81 73 VAL A CA 1
ATOM 575 C C . VAL A 1 73 ? -16.742 0.927 37.656 1.00 77.81 73 VAL A C 1
ATOM 577 O O . VAL A 1 73 ? -15.652 0.501 38.017 1.00 77.81 73 VAL A O 1
ATOM 580 N N . SER A 1 74 ? -16.976 2.231 37.463 1.00 76.19 74 SER A N 1
ATOM 581 C CA . SER A 1 74 ? -15.984 3.298 37.670 1.00 76.19 74 SER A CA 1
ATOM 582 C C . SER A 1 74 ? -15.478 3.411 39.110 1.00 76.19 74 SER A C 1
ATOM 584 O O . SER A 1 74 ? -14.399 3.949 39.331 1.00 76.19 74 SER A O 1
ATOM 586 N N . ASP A 1 75 ? -16.237 2.910 40.089 1.00 79.31 75 ASP A N 1
ATOM 587 C CA . ASP A 1 75 ? -15.874 2.985 41.508 1.00 79.31 75 ASP A CA 1
ATOM 588 C C . ASP A 1 75 ? -14.853 1.899 41.898 1.00 79.31 75 ASP A C 1
ATOM 590 O O . ASP A 1 75 ? -14.279 1.931 42.989 1.00 79.31 75 ASP A O 1
ATOM 594 N N . ILE A 1 76 ? -14.626 0.922 41.012 1.00 80.00 76 ILE A N 1
ATOM 595 C CA . ILE A 1 76 ? -13.708 -0.196 41.211 1.00 80.00 76 ILE A CA 1
ATOM 596 C C . ILE A 1 76 ? -12.353 0.163 40.602 1.00 80.00 76 ILE A C 1
ATOM 598 O O . ILE A 1 76 ? -12.209 0.269 39.388 1.00 80.00 76 ILE A O 1
ATOM 602 N N . LYS A 1 77 ? -11.323 0.285 41.444 1.00 78.19 77 LYS A N 1
ATOM 603 C CA . LYS A 1 77 ? -9.961 0.630 40.991 1.00 78.19 77 LYS A CA 1
ATOM 604 C C . LYS A 1 77 ? -9.174 -0.550 40.405 1.00 78.19 77 LYS A C 1
ATOM 606 O O . LYS A 1 77 ? -8.124 -0.348 39.805 1.00 78.19 77 LYS A O 1
ATOM 611 N N . ASN A 1 78 ? -9.652 -1.782 40.584 1.00 78.62 78 ASN A N 1
ATOM 612 C CA . ASN A 1 78 ? -8.983 -2.981 40.081 1.00 78.62 78 ASN A CA 1
ATOM 613 C C . ASN A 1 78 ? -9.297 -3.205 38.587 1.00 78.62 78 ASN A C 1
ATOM 615 O O . ASN A 1 78 ? -10.263 -3.887 38.238 1.00 78.62 78 ASN A O 1
ATOM 619 N N . SER A 1 79 ? -8.473 -2.628 37.710 1.00 70.75 79 SER A N 1
ATOM 620 C CA . SER A 1 79 ? -8.608 -2.726 36.248 1.00 70.75 79 SER A CA 1
ATOM 621 C C . SER A 1 79 ? -8.404 -4.147 35.708 1.00 70.75 79 SER A C 1
ATOM 623 O O . SER A 1 79 ? -9.068 -4.537 34.743 1.00 70.75 79 SER A O 1
ATOM 625 N N . GLN A 1 80 ? -7.539 -4.945 36.342 1.00 73.25 80 GLN A N 1
ATOM 626 C CA . GLN A 1 80 ? -7.297 -6.341 35.964 1.00 73.25 80 GLN A CA 1
ATOM 627 C C . GLN A 1 80 ? -8.559 -7.186 36.165 1.00 73.25 80 GLN A C 1
ATOM 629 O O . GLN A 1 80 ? -8.980 -7.882 35.242 1.00 73.25 80 GLN A O 1
ATOM 634 N N . LEU A 1 81 ? -9.220 -7.043 37.320 1.00 79.19 81 LEU A N 1
ATOM 635 C CA . LEU A 1 81 ? -10.487 -7.716 37.614 1.00 79.19 81 LEU A CA 1
ATOM 636 C C . LEU A 1 81 ? -11.580 -7.326 36.611 1.00 79.19 81 LEU A C 1
ATOM 638 O O . LEU A 1 81 ? -12.277 -8.195 36.091 1.00 79.19 81 LEU A O 1
ATOM 642 N N . ILE A 1 82 ? -11.717 -6.029 36.310 1.00 72.75 82 ILE A N 1
ATOM 643 C CA . ILE A 1 82 ? -12.694 -5.543 35.323 1.00 72.75 82 ILE A CA 1
ATOM 644 C C . ILE A 1 82 ? -12.431 -6.185 33.957 1.00 72.75 82 ILE A C 1
ATOM 646 O O . ILE A 1 82 ? -13.371 -6.632 33.301 1.00 72.75 82 ILE A O 1
ATOM 650 N N . THR A 1 83 ? -11.166 -6.273 33.542 1.00 70.88 83 THR A N 1
ATOM 651 C CA . THR A 1 83 ? -10.776 -6.861 32.254 1.00 70.88 83 THR A CA 1
ATOM 652 C C . THR A 1 83 ? -11.108 -8.352 32.193 1.00 70.88 83 THR A C 1
ATOM 654 O O . THR A 1 83 ? -11.767 -8.782 31.247 1.00 70.88 83 THR A O 1
ATOM 657 N N . GLN A 1 84 ? -10.731 -9.120 33.221 1.00 77.31 84 GLN A N 1
ATOM 658 C CA . GLN A 1 84 ? -11.024 -10.555 33.324 1.00 77.31 84 GLN A CA 1
ATOM 659 C C . GLN A 1 84 ? -12.529 -10.831 33.246 1.00 77.31 84 GLN A C 1
ATOM 661 O O . GLN A 1 84 ? -12.997 -11.564 32.377 1.00 77.31 84 GLN A O 1
ATOM 666 N N . VAL A 1 85 ? -13.303 -10.161 34.101 1.00 79.44 85 VAL A N 1
ATOM 667 C CA . VAL A 1 85 ? -14.760 -10.318 34.170 1.00 79.44 85 VAL A CA 1
ATOM 668 C C . VAL A 1 85 ? -15.430 -9.916 32.854 1.00 79.44 85 VAL A C 1
ATOM 670 O O . VAL A 1 85 ? -16.383 -10.558 32.415 1.00 79.44 85 VAL A O 1
ATOM 673 N N . THR A 1 86 ? -14.932 -8.866 32.197 1.00 77.31 86 THR A N 1
ATOM 674 C CA . THR A 1 86 ? -15.445 -8.422 30.894 1.00 77.31 86 THR A CA 1
ATOM 675 C C . THR A 1 86 ? -15.207 -9.469 29.812 1.00 77.31 86 THR A C 1
ATOM 677 O O . THR A 1 86 ? -16.097 -9.705 28.997 1.00 77.31 86 THR A O 1
ATOM 680 N N . GLN A 1 87 ? -14.034 -10.104 29.786 1.00 77.88 87 GLN A N 1
ATOM 681 C CA . GLN A 1 87 ? -13.716 -11.155 28.816 1.00 77.88 87 GLN A CA 1
ATOM 682 C C . GLN A 1 87 ? -14.608 -12.387 29.008 1.00 77.88 87 GLN A C 1
ATOM 684 O O . GLN A 1 87 ? -15.215 -12.849 28.042 1.00 77.88 87 GLN A O 1
ATOM 689 N N . GLU A 1 88 ? -14.752 -12.869 30.245 1.00 81.31 88 GLU A N 1
ATOM 690 C CA . GLU A 1 88 ? -15.604 -14.026 30.554 1.00 81.31 88 GLU A CA 1
ATOM 691 C C . GLU A 1 88 ? -17.077 -13.762 30.226 1.00 81.31 88 GLU A C 1
ATOM 693 O O . GLU A 1 88 ? -17.740 -14.577 29.583 1.00 81.31 88 GLU A O 1
ATOM 698 N N . LEU A 1 89 ? -17.595 -12.593 30.610 1.00 81.31 89 LEU A N 1
ATOM 699 C CA . LEU A 1 89 ? -18.975 -12.221 30.315 1.00 81.31 89 LEU A CA 1
ATOM 700 C C . LEU A 1 89 ? -19.226 -12.014 28.820 1.00 81.31 89 LEU A C 1
ATOM 702 O O . LEU A 1 89 ? -20.308 -12.350 28.344 1.00 81.31 89 LEU A O 1
ATOM 706 N N . ASN A 1 90 ? -18.261 -11.467 28.076 1.00 79.25 90 ASN A N 1
ATOM 707 C CA . ASN A 1 90 ? -18.381 -11.362 26.623 1.00 79.25 90 ASN A CA 1
ATOM 708 C C . ASN A 1 90 ? -18.464 -12.743 25.978 1.00 79.25 90 ASN A C 1
ATOM 710 O O . ASN A 1 90 ? -19.324 -12.933 25.126 1.00 79.25 90 ASN A O 1
ATOM 714 N N . LYS A 1 91 ? -17.656 -13.707 26.437 1.00 82.69 91 LYS A N 1
ATOM 715 C CA . LYS A 1 91 ? -17.721 -15.092 25.961 1.00 82.69 91 LYS A CA 1
ATOM 716 C C . LYS A 1 91 ? -19.101 -15.709 26.212 1.00 82.69 91 LYS A C 1
ATOM 718 O O . LYS A 1 91 ? -19.710 -16.204 25.278 1.00 82.69 91 LYS A O 1
ATOM 723 N N . LEU A 1 92 ? -19.655 -15.563 27.420 1.00 84.06 92 LEU A N 1
ATOM 724 C CA . LEU A 1 92 ? -21.008 -16.053 27.734 1.00 84.06 92 LEU A CA 1
ATOM 725 C C . LEU A 1 92 ? -22.110 -15.398 26.890 1.00 84.06 92 LEU A C 1
ATOM 727 O O . LEU A 1 92 ? -23.113 -16.032 26.565 1.00 84.06 92 LEU A O 1
ATOM 731 N N . VAL A 1 93 ? -21.965 -14.109 26.575 1.00 81.25 93 VAL A N 1
ATOM 732 C CA . VAL A 1 93 ? -22.902 -13.408 25.689 1.00 81.25 93 VAL A CA 1
ATOM 733 C C . VAL A 1 93 ? -22.742 -13.884 24.248 1.00 81.25 93 VAL A C 1
ATOM 735 O O . VAL A 1 93 ? -23.749 -14.056 23.568 1.00 81.25 93 VAL A O 1
ATOM 738 N N . ASP A 1 94 ? -21.514 -14.117 23.789 1.00 78.69 94 ASP A N 1
ATOM 739 C CA . ASP A 1 94 ? -21.233 -14.642 22.454 1.00 78.69 94 ASP A CA 1
ATOM 740 C C . ASP A 1 94 ? -21.782 -16.063 22.282 1.00 78.69 94 ASP A C 1
ATOM 742 O O . ASP A 1 94 ? -22.460 -16.316 21.288 1.00 78.69 94 ASP A O 1
ATOM 746 N N . ASP A 1 95 ? -21.582 -16.937 23.272 1.00 82.56 95 ASP A N 1
ATOM 747 C CA . ASP A 1 95 ? -22.121 -18.302 23.305 1.00 82.56 95 ASP A CA 1
ATOM 748 C C . ASP A 1 95 ? -23.658 -18.281 23.272 1.00 82.56 95 ASP A C 1
ATOM 750 O O . ASP A 1 95 ? -24.276 -18.977 22.471 1.00 82.56 95 ASP A O 1
ATOM 754 N N . TYR A 1 96 ? -24.289 -17.403 24.060 1.00 82.69 96 TYR A N 1
ATOM 755 C CA . TYR A 1 96 ? -25.746 -17.236 24.046 1.00 82.69 96 TYR A CA 1
ATOM 756 C C . TYR A 1 96 ? -26.271 -16.693 22.710 1.00 82.69 96 TYR A C 1
ATOM 758 O O . TYR A 1 96 ? -27.312 -17.125 22.224 1.00 82.69 96 TYR A O 1
ATOM 766 N N . ILE A 1 97 ? -25.579 -15.727 22.099 1.00 77.94 97 ILE A N 1
ATOM 767 C CA . ILE A 1 97 ? -25.976 -15.206 20.786 1.00 77.94 97 ILE A CA 1
ATOM 768 C C . ILE A 1 97 ? -25.826 -16.300 19.725 1.00 77.94 97 ILE A C 1
ATOM 770 O O . ILE A 1 97 ? -26.715 -16.433 18.883 1.00 77.94 97 ILE A O 1
ATOM 774 N N . ALA A 1 98 ? -24.751 -17.087 19.772 1.00 79.69 98 ALA A N 1
ATOM 775 C CA . ALA A 1 98 ? -24.537 -18.208 18.867 1.00 79.69 98 ALA A CA 1
ATOM 776 C C . ALA A 1 98 ? -25.633 -19.274 19.021 1.00 79.69 98 ALA A C 1
ATOM 778 O O . ALA A 1 98 ? -26.188 -19.704 18.016 1.00 79.69 98 ALA A O 1
ATOM 779 N N . GLU A 1 99 ? -26.013 -19.621 20.251 1.00 81.94 99 GLU A N 1
ATOM 780 C CA . GLU A 1 99 ? -27.107 -20.557 20.544 1.00 81.94 99 GLU A CA 1
ATOM 781 C C . GLU A 1 99 ? -28.451 -20.049 19.996 1.00 81.94 99 GLU A C 1
ATOM 783 O O . GLU A 1 99 ? -29.179 -20.776 19.327 1.00 81.94 99 GLU A O 1
ATOM 788 N N . VAL A 1 100 ? -28.765 -18.770 20.225 1.00 80.31 100 VAL A N 1
ATOM 789 C CA . VAL A 1 100 ? -30.053 -18.174 19.839 1.00 80.31 100 VAL A CA 1
ATOM 790 C C . VAL A 1 100 ? -30.154 -17.880 18.338 1.00 80.31 100 VAL A C 1
ATOM 792 O O . VAL A 1 100 ? -31.257 -17.844 17.799 1.00 80.31 100 VAL A O 1
ATOM 795 N N . THR A 1 101 ? -29.041 -17.608 17.652 1.00 71.25 101 THR A N 1
ATOM 796 C CA . THR A 1 101 ? -29.061 -17.160 16.244 1.00 71.25 101 THR A CA 1
ATOM 797 C C . THR A 1 101 ? -28.403 -18.120 15.258 1.00 71.25 101 THR A C 1
ATOM 799 O O . THR A 1 101 ? -28.508 -17.892 14.056 1.00 71.25 101 THR A O 1
ATOM 802 N N . GLY A 1 102 ? -27.706 -19.160 15.725 1.00 65.81 102 GLY A N 1
ATOM 803 C CA . GLY A 1 102 ? -26.903 -20.058 14.886 1.00 65.81 102 GLY A CA 1
ATOM 804 C C . GLY A 1 102 ? -25.659 -19.401 14.270 1.00 65.81 102 GLY A C 1
ATOM 805 O O . GLY A 1 102 ? -24.936 -20.041 13.512 1.00 65.81 102 GLY A O 1
ATOM 806 N N . VAL A 1 103 ? -25.389 -18.124 14.570 1.00 61.62 103 VAL A N 1
ATOM 807 C CA . VAL A 1 103 ? -24.273 -17.356 14.006 1.00 61.62 103 VAL A CA 1
ATOM 808 C C . VAL A 1 103 ? -23.317 -16.970 15.123 1.00 61.62 103 VAL A C 1
ATOM 810 O O . VAL A 1 103 ? -23.660 -16.192 16.012 1.00 61.62 103 VAL A O 1
ATOM 813 N N . THR A 1 104 ? -22.079 -17.461 15.053 1.00 56.56 104 THR A N 1
ATOM 814 C CA . THR A 1 104 ? -21.017 -16.990 15.945 1.00 56.56 104 THR A CA 1
ATOM 815 C C . THR A 1 104 ? -20.737 -15.512 15.657 1.00 56.56 104 THR A C 1
ATOM 817 O O . THR A 1 104 ? -20.403 -15.177 14.510 1.00 56.56 104 THR A O 1
ATOM 820 N N . PRO A 1 105 ? -20.843 -14.608 16.646 1.00 53.53 105 PRO A N 1
ATOM 821 C CA . PRO A 1 105 ? -20.497 -13.210 16.440 1.00 53.53 105 PRO A CA 1
ATOM 822 C C . PRO A 1 105 ? -19.031 -13.105 16.002 1.00 53.53 105 PRO A C 1
ATOM 824 O O . PRO A 1 105 ? -18.123 -13.617 16.659 1.00 53.53 105 PRO A O 1
ATOM 827 N N . LYS A 1 106 ? -18.786 -12.463 14.851 1.00 56.31 106 LYS A N 1
ATOM 828 C CA . LYS A 1 106 ? -17.424 -12.231 14.355 1.00 56.31 106 LYS A CA 1
ATOM 829 C C . LYS A 1 106 ? -16.683 -11.394 15.400 1.00 56.31 106 LYS A C 1
ATOM 831 O O . LYS A 1 106 ? -17.093 -10.263 15.662 1.00 56.31 106 LYS A O 1
ATOM 836 N N . LYS A 1 107 ? -15.603 -11.941 15.982 1.00 52.50 107 LYS A N 1
ATOM 837 C CA . LYS A 1 107 ? -14.681 -11.193 16.856 1.00 52.50 107 LYS A CA 1
ATOM 838 C C . LYS A 1 107 ? -14.384 -9.849 16.195 1.00 52.50 107 LYS A C 1
ATOM 840 O O . LYS A 1 107 ? -14.090 -9.826 14.997 1.00 52.50 107 LYS A O 1
ATOM 845 N N . ALA A 1 108 ? -14.491 -8.755 16.953 1.00 51.44 108 ALA A N 1
ATOM 846 C CA . ALA A 1 108 ? -14.166 -7.423 16.456 1.00 51.44 108 ALA A CA 1
ATOM 847 C C . ALA A 1 108 ? -12.790 -7.487 15.782 1.00 51.44 108 ALA A C 1
ATOM 849 O O . ALA A 1 108 ? -11.791 -7.801 16.435 1.00 51.44 108 ALA A O 1
ATOM 850 N N . LYS A 1 109 ? -12.751 -7.303 14.456 1.00 61.53 109 LYS A N 1
ATOM 851 C CA . LYS A 1 109 ? -11.492 -7.336 13.713 1.00 61.53 109 LYS A CA 1
ATOM 852 C C . LYS A 1 109 ? -10.618 -6.230 14.288 1.00 61.53 109 LYS A C 1
ATOM 854 O O . LYS A 1 109 ? -11.020 -5.069 14.281 1.00 61.53 109 LYS A O 1
ATOM 859 N N . ARG A 1 110 ? -9.440 -6.597 14.802 1.00 73.69 110 ARG A N 1
ATOM 860 C CA . ARG A 1 110 ? -8.394 -5.627 15.132 1.00 73.69 110 ARG A CA 1
ATOM 861 C C . ARG A 1 110 ? -8.161 -4.782 13.881 1.00 73.69 110 ARG A C 1
ATOM 863 O O . ARG A 1 110 ? -7.866 -5.341 12.821 1.00 73.69 110 ARG A O 1
ATOM 870 N N . ILE A 1 111 ? -8.348 -3.472 14.020 1.00 78.00 111 ILE A N 1
ATOM 871 C CA . ILE A 1 111 ? -8.030 -2.512 12.967 1.00 78.00 111 ILE A CA 1
ATOM 872 C C . ILE A 1 111 ? -6.511 -2.505 12.840 1.00 78.00 111 ILE A C 1
ATOM 874 O O . ILE A 1 111 ? -5.813 -2.281 13.829 1.00 78.00 111 ILE A O 1
ATOM 878 N N . LEU A 1 112 ? -6.023 -2.829 11.650 1.00 87.56 112 LEU A N 1
ATOM 879 C CA . LEU A 1 112 ? -4.595 -2.912 11.368 1.00 87.56 112 LEU A CA 1
ATOM 880 C C . LEU A 1 112 ? -4.024 -1.534 11.015 1.00 87.56 112 LEU A C 1
ATOM 882 O O . LEU A 1 112 ? -4.741 -0.654 10.513 1.00 87.56 112 LEU A O 1
ATOM 886 N N . THR A 1 113 ? -2.731 -1.359 11.272 1.00 91.50 113 THR A N 1
ATOM 887 C CA . THR A 1 113 ? -1.996 -0.147 10.888 1.00 91.50 113 THR A CA 1
ATOM 888 C C . THR A 1 113 ? -1.553 -0.194 9.428 1.00 91.50 113 THR A C 1
ATOM 890 O O . THR A 1 113 ? -1.549 -1.253 8.791 1.00 91.50 113 THR A O 1
ATOM 893 N N . LEU A 1 114 ? -1.173 0.962 8.880 1.00 90.81 114 LEU A N 1
ATOM 894 C CA . LEU A 1 114 ? -0.590 1.041 7.542 1.00 90.81 114 LEU A CA 1
ATOM 895 C C . LEU A 1 114 ? 0.688 0.195 7.446 1.00 90.81 114 LEU A C 1
ATOM 897 O O . LEU A 1 114 ? 0.855 -0.533 6.471 1.00 90.81 114 LEU A O 1
ATOM 901 N N . GLU A 1 115 ? 1.544 0.225 8.468 1.00 92.25 115 GLU A N 1
ATOM 902 C CA . GLU A 1 115 ? 2.770 -0.575 8.530 1.00 92.25 115 GLU A CA 1
ATOM 903 C C . GLU A 1 115 ? 2.486 -2.082 8.437 1.00 92.25 115 GLU A C 1
ATOM 905 O O . GLU A 1 115 ? 3.047 -2.770 7.585 1.00 92.25 115 GLU A O 1
ATOM 910 N N . GLU A 1 116 ? 1.559 -2.593 9.256 1.00 90.12 116 GLU A N 1
ATOM 911 C CA . GLU A 1 116 ? 1.181 -4.016 9.301 1.00 90.12 116 GLU A CA 1
ATOM 912 C C . GLU A 1 116 ? 0.622 -4.534 7.963 1.00 90.12 116 GLU A C 1
ATOM 914 O O . GLU A 1 116 ? 0.604 -5.742 7.704 1.00 90.12 116 GLU A O 1
ATOM 919 N N . ILE A 1 117 ? 0.135 -3.635 7.107 1.00 90.62 117 ILE A N 1
ATOM 920 C CA . ILE A 1 117 ? -0.456 -3.973 5.812 1.00 90.62 117 ILE A CA 1
ATOM 921 C C . ILE A 1 117 ? 0.550 -3.776 4.677 1.00 90.62 117 ILE A C 1
ATOM 923 O O . ILE A 1 117 ? 0.668 -4.644 3.808 1.00 90.62 117 ILE A O 1
ATOM 927 N N . ALA A 1 118 ? 1.245 -2.641 4.663 1.00 91.75 118 ALA A N 1
ATOM 928 C CA . ALA A 1 118 ? 1.949 -2.132 3.496 1.00 91.75 118 ALA A CA 1
ATOM 929 C C . ALA A 1 118 ? 3.472 -2.278 3.557 1.00 91.75 118 ALA A C 1
ATOM 931 O O . ALA A 1 118 ? 4.096 -2.184 2.504 1.00 91.75 118 ALA A O 1
ATOM 932 N N . LYS A 1 119 ? 4.090 -2.482 4.726 1.00 93.44 119 LYS A N 1
ATOM 933 C CA . LYS A 1 119 ? 5.556 -2.537 4.827 1.00 93.44 119 LYS A CA 1
ATOM 934 C C . LYS A 1 119 ? 6.118 -3.785 4.117 1.00 93.44 119 LYS A C 1
ATOM 936 O O . LYS A 1 119 ? 5.625 -4.880 4.369 1.00 93.44 119 LYS A O 1
ATOM 941 N N . PRO A 1 120 ? 7.130 -3.670 3.236 1.00 90.75 120 PRO A N 1
ATOM 942 C CA . PRO A 1 120 ? 7.623 -4.804 2.452 1.00 90.75 120 PRO A CA 1
ATOM 943 C C . PRO A 1 120 ? 8.295 -5.891 3.292 1.00 90.75 120 PRO A C 1
ATOM 945 O O . PRO A 1 120 ? 7.934 -7.063 3.183 1.00 90.75 120 PRO A O 1
ATOM 948 N N . PHE A 1 121 ? 9.253 -5.488 4.128 1.00 90.44 121 PHE A N 1
ATOM 949 C CA . PHE A 1 121 ? 10.102 -6.379 4.911 1.00 90.44 121 PHE A CA 1
ATOM 950 C C . PHE A 1 121 ? 10.123 -5.963 6.382 1.00 90.44 121 PHE A C 1
ATOM 952 O O . PHE A 1 121 ? 9.967 -4.778 6.687 1.00 90.44 121 PHE A O 1
ATOM 959 N N . ASP A 1 122 ? 10.290 -6.930 7.277 1.00 88.06 122 ASP A N 1
ATOM 960 C CA . ASP A 1 122 ? 10.588 -6.686 8.687 1.00 88.06 122 ASP A CA 1
ATOM 961 C C . ASP A 1 122 ? 12.088 -6.430 8.902 1.00 88.06 122 ASP A C 1
ATOM 963 O O . ASP A 1 122 ? 12.871 -6.356 7.952 1.00 88.06 122 ASP A O 1
ATOM 967 N N . GLU A 1 123 ? 12.470 -6.237 10.163 1.00 86.69 123 GLU A N 1
ATOM 968 C CA . GLU A 1 123 ? 13.854 -5.986 10.580 1.00 86.69 123 GLU A CA 1
ATOM 969 C C . GLU A 1 123 ? 14.782 -7.171 10.261 1.00 86.69 123 GLU A C 1
ATOM 971 O O . GLU A 1 123 ? 15.962 -6.964 9.985 1.00 86.69 123 GLU A O 1
ATOM 976 N N . ASP A 1 124 ? 14.231 -8.385 10.183 1.00 83.50 124 ASP A N 1
ATOM 977 C CA . ASP A 1 124 ? 14.949 -9.620 9.852 1.00 83.50 124 ASP A CA 1
ATOM 978 C C . ASP A 1 124 ? 15.046 -9.870 8.332 1.00 83.50 124 ASP A C 1
ATOM 980 O O . ASP A 1 124 ? 15.622 -10.864 7.884 1.00 83.50 124 ASP A O 1
ATOM 984 N N . GLY A 1 125 ? 14.477 -8.980 7.509 1.00 83.06 125 GLY A N 1
ATOM 985 C CA . GLY A 1 125 ? 14.481 -9.084 6.049 1.00 83.06 125 GLY A CA 1
ATOM 986 C C . GLY A 1 125 ? 13.434 -10.044 5.472 1.00 83.06 125 GLY A C 1
ATOM 987 O O . GLY A 1 125 ? 13.459 -10.332 4.271 1.00 83.06 125 GLY A O 1
ATOM 988 N N . ASN A 1 126 ? 12.486 -10.522 6.280 1.00 88.25 126 ASN A N 1
ATOM 989 C CA . ASN A 1 126 ? 11.382 -11.367 5.838 1.00 88.25 126 ASN A CA 1
ATOM 990 C C . ASN A 1 126 ? 10.199 -10.527 5.350 1.00 88.25 126 ASN A C 1
ATOM 992 O O . ASN A 1 126 ? 9.966 -9.410 5.802 1.00 88.25 126 ASN A O 1
ATOM 996 N N . LEU A 1 127 ? 9.414 -11.067 4.410 1.00 88.69 127 LEU A N 1
ATOM 997 C CA . LEU A 1 127 ? 8.213 -10.391 3.905 1.00 88.69 127 LEU A CA 1
ATOM 998 C C . LEU A 1 127 ? 7.225 -10.142 5.046 1.00 88.69 127 LEU A C 1
ATOM 1000 O O . LEU A 1 127 ? 6.734 -11.101 5.639 1.00 88.69 127 LEU A O 1
ATOM 1004 N N . TYR A 1 128 ? 6.858 -8.890 5.296 1.00 90.06 128 TYR A N 1
ATOM 1005 C CA . TYR A 1 128 ? 6.127 -8.522 6.511 1.00 90.06 128 TYR A CA 1
ATOM 1006 C C . TYR A 1 128 ? 4.666 -8.139 6.258 1.00 90.06 128 TYR A C 1
ATOM 1008 O O . TYR A 1 128 ? 3.753 -8.861 6.665 1.00 90.06 128 TYR A O 1
ATOM 1016 N N . GLY A 1 129 ? 4.431 -7.024 5.568 1.00 90.12 129 GLY A N 1
ATOM 1017 C CA . GLY A 1 129 ? 3.115 -6.412 5.419 1.00 90.12 129 GLY A CA 1
ATOM 1018 C C . GLY A 1 129 ? 2.124 -7.348 4.745 1.00 90.12 129 GLY A C 1
ATOM 1019 O O . GLY A 1 129 ? 2.413 -7.945 3.707 1.00 90.12 129 GLY A O 1
ATOM 1020 N N . LYS A 1 130 ? 0.931 -7.487 5.325 1.00 91.19 130 LYS A N 1
ATOM 1021 C CA . LYS A 1 130 ? -0.028 -8.517 4.898 1.00 91.19 130 LYS A CA 1
ATOM 1022 C C . LYS A 1 130 ? -0.502 -8.350 3.452 1.00 91.19 130 LYS A C 1
ATOM 1024 O O . LYS A 1 130 ? -0.591 -9.347 2.736 1.00 91.19 130 LYS A O 1
ATOM 1029 N N . ALA A 1 131 ? -0.761 -7.118 3.004 1.00 90.00 131 ALA A N 1
ATOM 1030 C CA . ALA A 1 131 ? -1.126 -6.862 1.608 1.00 90.00 131 ALA A CA 1
ATOM 1031 C C . ALA A 1 131 ? 0.065 -7.080 0.674 1.00 90.00 131 ALA A C 1
ATOM 1033 O O . ALA A 1 131 ? -0.089 -7.650 -0.406 1.00 90.00 131 ALA A O 1
ATOM 1034 N N . PHE A 1 132 ? 1.261 -6.672 1.106 1.00 91.62 132 PHE A N 1
ATOM 1035 C CA . PHE A 1 132 ? 2.482 -6.853 0.330 1.00 91.62 132 PHE A CA 1
ATOM 1036 C C . PHE A 1 132 ? 2.823 -8.336 0.136 1.00 91.62 132 PHE A C 1
ATOM 1038 O O . PHE A 1 132 ? 3.094 -8.769 -0.984 1.00 91.62 132 PHE A O 1
ATOM 1045 N N . ARG A 1 133 ? 2.741 -9.135 1.205 1.00 92.12 133 ARG A N 1
ATOM 1046 C CA . ARG A 1 133 ? 2.956 -10.585 1.182 1.00 92.12 133 ARG A CA 1
ATOM 1047 C C . ARG A 1 133 ? 1.937 -11.279 0.275 1.00 92.12 133 ARG A C 1
ATOM 1049 O O . ARG A 1 133 ? 2.338 -12.002 -0.633 1.00 92.12 133 ARG A O 1
ATOM 1056 N N . ALA A 1 134 ? 0.646 -10.985 0.448 1.00 88.25 134 ALA A N 1
ATOM 1057 C CA . ALA A 1 134 ? -0.416 -11.550 -0.387 1.00 88.25 134 ALA A CA 1
ATOM 1058 C C . ALA A 1 134 ? -0.229 -11.207 -1.877 1.00 88.25 134 ALA A C 1
ATOM 1060 O O . ALA A 1 134 ? -0.405 -12.053 -2.755 1.00 88.25 134 ALA A O 1
ATOM 1061 N N . TRP A 1 135 ? 0.178 -9.972 -2.182 1.00 93.06 135 TRP A N 1
ATOM 1062 C CA . TRP A 1 135 ? 0.514 -9.572 -3.546 1.00 93.06 135 TRP A CA 1
ATOM 1063 C C . TRP A 1 135 ? 1.726 -10.328 -4.095 1.00 93.06 135 TRP A C 1
ATOM 1065 O O . TRP A 1 135 ? 1.672 -10.813 -5.228 1.00 93.06 135 TRP A O 1
ATOM 1075 N N . HIS A 1 136 ? 2.800 -10.448 -3.312 1.00 90.75 136 HIS A N 1
ATOM 1076 C CA . HIS A 1 136 ? 4.021 -11.137 -3.720 1.00 90.75 136 HIS A CA 1
ATOM 1077 C C . HIS A 1 136 ? 3.756 -12.614 -4.043 1.00 90.75 136 HIS A C 1
ATOM 1079 O O . HIS A 1 136 ? 4.185 -13.101 -5.089 1.00 90.75 136 HIS A O 1
ATOM 1085 N N . GLU A 1 137 ? 2.994 -13.305 -3.195 1.00 89.62 137 GLU A N 1
ATOM 1086 C CA . GLU A 1 137 ? 2.612 -14.709 -3.388 1.00 89.62 137 GLU A CA 1
ATOM 1087 C C . GLU A 1 137 ? 1.719 -14.906 -4.620 1.00 89.62 137 GLU A C 1
ATOM 1089 O O . GLU A 1 137 ? 1.924 -15.850 -5.389 1.00 89.62 137 GLU A O 1
ATOM 1094 N N . ARG A 1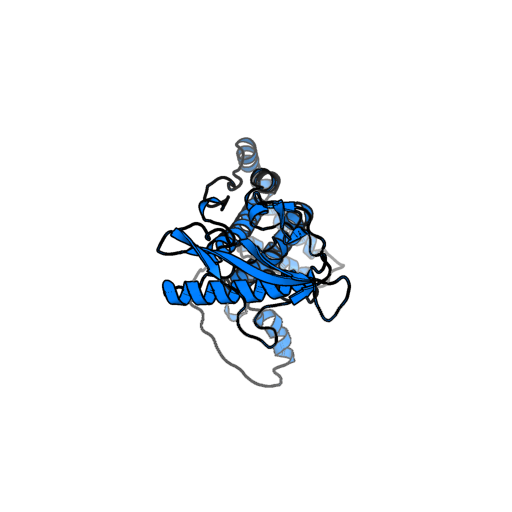 138 ? 0.769 -13.989 -4.849 1.00 86.88 138 ARG A N 1
ATOM 1095 C CA . ARG A 1 138 ? -0.159 -14.044 -5.987 1.00 86.88 138 ARG A CA 1
ATOM 1096 C C . ARG A 1 138 ? 0.523 -13.745 -7.320 1.00 86.88 138 ARG A C 1
ATOM 1098 O O . ARG A 1 138 ? 0.266 -14.424 -8.308 1.00 86.88 138 ARG A O 1
ATOM 1105 N N . VAL A 1 139 ? 1.339 -12.693 -7.372 1.00 87.38 139 VAL A N 1
ATOM 1106 C CA . VAL A 1 139 ? 1.905 -12.172 -8.628 1.00 87.38 139 VAL A CA 1
ATOM 1107 C C . VAL A 1 139 ? 3.238 -12.831 -8.973 1.00 87.38 139 VAL A C 1
ATOM 1109 O O . VAL A 1 139 ? 3.570 -12.914 -10.153 1.00 87.38 139 VAL A O 1
ATOM 1112 N N . LYS A 1 140 ? 3.996 -13.300 -7.971 1.00 87.19 140 LYS A N 1
ATOM 1113 C CA . LYS A 1 140 ? 5.366 -13.822 -8.126 1.00 87.19 140 LYS A CA 1
ATOM 1114 C C . LYS A 1 140 ? 6.224 -12.877 -8.988 1.00 87.19 140 LYS A C 1
ATOM 1116 O O . LYS A 1 140 ? 6.660 -13.245 -10.082 1.00 87.19 140 LYS A O 1
ATOM 1121 N N . PRO A 1 141 ? 6.395 -11.616 -8.545 1.00 85.94 141 PRO A N 1
ATOM 1122 C CA . PRO A 1 141 ? 6.981 -10.560 -9.359 1.00 85.94 141 PRO A CA 1
ATOM 1123 C C . PRO A 1 141 ? 8.453 -10.838 -9.680 1.00 85.94 141 PRO A C 1
ATOM 1125 O O . PRO A 1 141 ? 9.184 -11.441 -8.898 1.00 85.94 141 PRO A O 1
ATOM 1128 N N . ALA A 1 142 ? 8.922 -10.316 -10.812 1.00 85.06 142 ALA A N 1
ATOM 1129 C CA . ALA A 1 142 ? 10.353 -10.261 -11.090 1.00 85.06 142 ALA A CA 1
ATOM 1130 C C . ALA A 1 142 ? 11.073 -9.328 -10.092 1.00 85.06 142 ALA A C 1
ATOM 1132 O O . ALA A 1 142 ? 10.489 -8.361 -9.594 1.00 85.06 142 ALA A O 1
ATOM 1133 N N . ASN A 1 143 ? 12.365 -9.574 -9.845 1.00 84.06 143 ASN A N 1
ATOM 1134 C CA . ASN A 1 143 ? 13.161 -8.835 -8.854 1.00 84.06 143 ASN A CA 1
ATOM 1135 C C . ASN A 1 143 ? 13.139 -7.312 -9.046 1.00 84.06 143 ASN A C 1
ATOM 1137 O O . ASN A 1 143 ? 13.105 -6.570 -8.069 1.00 84.06 143 ASN A O 1
ATOM 1141 N N . ASN A 1 144 ? 13.156 -6.830 -10.290 1.00 83.62 144 ASN A N 1
ATOM 1142 C CA . ASN A 1 144 ? 13.067 -5.398 -10.583 1.00 83.62 144 ASN A CA 1
ATOM 1143 C C . ASN A 1 144 ? 11.740 -4.800 -10.087 1.00 83.62 144 ASN A C 1
ATOM 1145 O O . ASN A 1 144 ? 11.738 -3.767 -9.431 1.00 83.62 144 ASN A O 1
ATOM 1149 N N . THR A 1 145 ? 10.632 -5.499 -10.325 1.00 84.62 1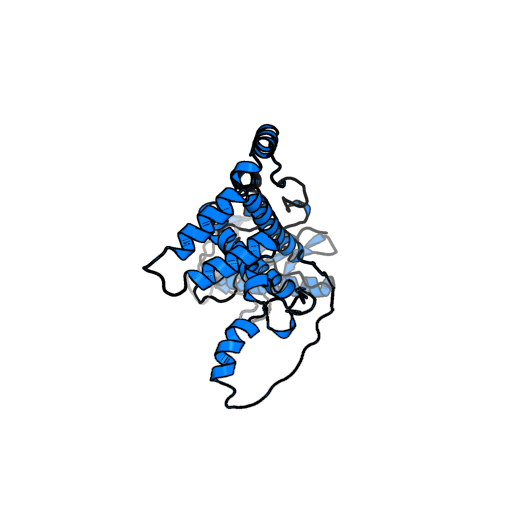45 THR A N 1
ATOM 1150 C CA . THR A 1 145 ? 9.284 -5.096 -9.917 1.00 84.62 145 THR A CA 1
ATOM 1151 C C . THR A 1 145 ? 9.163 -5.095 -8.398 1.00 84.62 145 THR A C 1
ATOM 1153 O O . THR A 1 145 ? 8.611 -4.154 -7.831 1.00 84.62 145 THR A O 1
ATOM 1156 N N . LEU A 1 146 ? 9.728 -6.109 -7.734 1.00 88.25 146 LEU A N 1
ATOM 1157 C CA . LEU A 1 146 ? 9.818 -6.157 -6.277 1.00 88.25 146 LEU A CA 1
ATOM 1158 C C . LEU A 1 146 ? 10.588 -4.945 -5.735 1.00 88.25 146 LEU A C 1
ATOM 1160 O O . LEU A 1 146 ? 10.059 -4.211 -4.902 1.00 88.25 146 LEU A O 1
ATOM 1164 N N . LYS A 1 147 ? 11.789 -4.676 -6.266 1.00 88.50 147 LYS A N 1
ATOM 1165 C CA . LYS A 1 147 ? 12.608 -3.518 -5.874 1.00 88.50 147 LYS A CA 1
ATOM 1166 C C . LYS A 1 147 ? 11.858 -2.201 -6.050 1.00 88.50 147 LYS A C 1
ATOM 1168 O O . LYS A 1 147 ? 11.872 -1.383 -5.138 1.00 88.50 147 LYS A O 1
ATOM 1173 N N . THR A 1 148 ? 11.148 -2.011 -7.165 1.00 88.44 148 THR A N 1
ATOM 1174 C CA . THR A 1 148 ? 10.332 -0.807 -7.382 1.00 88.44 148 THR A CA 1
ATOM 1175 C C . THR A 1 148 ? 9.282 -0.632 -6.287 1.00 88.44 148 THR A C 1
ATOM 1177 O O . THR A 1 148 ? 9.105 0.471 -5.786 1.00 88.44 148 THR A O 1
ATOM 1180 N N . ARG A 1 149 ? 8.599 -1.705 -5.877 1.00 90.06 149 ARG A N 1
ATOM 1181 C CA . ARG A 1 149 ? 7.546 -1.653 -4.846 1.00 90.06 149 ARG A CA 1
ATOM 1182 C C . ARG A 1 149 ? 8.115 -1.362 -3.456 1.00 90.06 149 ARG A C 1
ATOM 1184 O O . ARG A 1 149 ? 7.535 -0.567 -2.726 1.00 90.06 149 ARG A O 1
ATOM 1191 N N . VAL A 1 150 ? 9.290 -1.906 -3.150 1.00 91.75 150 VAL A N 1
ATOM 1192 C CA . VAL A 1 150 ? 10.047 -1.573 -1.933 1.00 91.75 150 VAL A CA 1
ATOM 1193 C C . VAL A 1 150 ? 10.462 -0.101 -1.935 1.00 91.75 150 VAL A C 1
ATOM 1195 O O . VAL A 1 150 ? 10.258 0.602 -0.953 1.00 91.75 150 VAL A O 1
ATOM 1198 N N . THR A 1 151 ? 10.977 0.401 -3.062 1.00 91.12 151 THR A N 1
ATOM 1199 C CA . THR A 1 151 ? 11.342 1.820 -3.202 1.00 91.12 151 THR A CA 1
ATOM 1200 C C . THR A 1 151 ? 10.138 2.740 -3.014 1.00 91.12 151 THR A C 1
ATOM 1202 O O . THR A 1 151 ? 10.278 3.783 -2.386 1.00 91.12 151 THR A O 1
ATOM 1205 N N . ILE A 1 152 ? 8.958 2.364 -3.521 1.00 92.31 152 ILE A N 1
ATOM 1206 C CA . ILE A 1 152 ? 7.728 3.141 -3.316 1.00 92.31 152 ILE A CA 1
ATOM 1207 C C . ILE A 1 152 ? 7.418 3.269 -1.827 1.00 92.31 152 ILE A C 1
ATOM 1209 O O . ILE A 1 152 ? 7.191 4.379 -1.359 1.00 92.31 152 ILE A O 1
ATOM 1213 N N . TYR A 1 153 ? 7.440 2.164 -1.078 1.00 92.44 153 TYR A N 1
ATOM 1214 C CA . TYR A 1 153 ? 7.170 2.228 0.355 1.00 92.44 153 TYR A CA 1
ATOM 1215 C C . TYR A 1 153 ? 8.188 3.124 1.076 1.00 92.44 153 TYR A C 1
ATOM 1217 O O . TYR A 1 153 ? 7.790 4.123 1.669 1.00 92.44 153 TYR A O 1
ATOM 1225 N N . ASN A 1 154 ? 9.484 2.834 0.932 1.00 91.94 154 ASN A N 1
ATOM 1226 C CA . ASN A 1 154 ? 10.541 3.502 1.700 1.00 91.94 154 ASN A CA 1
ATOM 1227 C C . ASN A 1 154 ? 10.722 4.984 1.327 1.00 91.94 154 ASN A C 1
ATOM 1229 O O . ASN A 1 154 ? 11.103 5.788 2.167 1.00 91.94 154 ASN A O 1
ATOM 1233 N N . ARG A 1 155 ? 10.509 5.368 0.058 1.00 91.38 155 ARG A N 1
ATOM 1234 C CA . ARG A 1 155 ? 10.742 6.755 -0.398 1.00 91.38 155 ARG A CA 1
ATOM 1235 C C . ARG A 1 155 ? 9.486 7.611 -0.471 1.00 91.38 155 ARG A C 1
ATOM 1237 O O . ARG A 1 155 ? 9.605 8.829 -0.436 1.00 91.38 155 ARG A O 1
ATOM 1244 N N . TYR A 1 156 ? 8.309 7.005 -0.622 1.00 90.44 156 TYR A N 1
ATOM 1245 C CA . TYR A 1 156 ? 7.071 7.753 -0.858 1.00 90.44 156 TYR A CA 1
ATOM 1246 C C . TYR A 1 156 ? 6.020 7.533 0.223 1.00 90.44 156 TYR A C 1
ATOM 1248 O O . TYR A 1 156 ? 5.316 8.481 0.540 1.00 90.44 156 TYR A O 1
ATOM 1256 N N . ILE A 1 157 ? 5.894 6.337 0.801 1.00 91.50 157 ILE A N 1
ATOM 1257 C CA . ILE A 1 157 ? 4.871 6.090 1.826 1.00 91.50 157 ILE A CA 1
ATOM 1258 C C . ILE A 1 157 ? 5.401 6.450 3.213 1.00 91.50 157 ILE A C 1
ATOM 1260 O O . ILE A 1 157 ? 4.861 7.341 3.856 1.00 91.50 157 ILE A O 1
ATOM 1264 N N . GLU A 1 158 ? 6.477 5.800 3.644 1.00 91.38 158 GLU A N 1
ATOM 1265 C CA . GLU A 1 158 ? 7.043 5.955 4.988 1.00 91.38 158 GLU A CA 1
ATOM 1266 C C . GLU A 1 158 ? 7.447 7.403 5.337 1.00 91.38 158 GLU A C 1
ATOM 1268 O O . GLU A 1 158 ? 7.138 7.832 6.445 1.00 91.38 158 GLU A O 1
ATOM 1273 N N . PRO A 1 159 ? 8.038 8.208 4.429 1.00 91.88 159 PRO A N 1
ATOM 1274 C CA . PRO A 1 159 ? 8.402 9.588 4.760 1.00 91.88 159 PRO A CA 1
ATOM 1275 C C . PRO A 1 159 ? 7.225 10.572 4.765 1.00 91.88 159 PRO A C 1
ATOM 1277 O O . PRO A 1 159 ? 7.320 11.622 5.391 1.00 91.88 159 PRO A O 1
ATOM 1280 N N . ASN A 1 160 ? 6.141 10.276 4.036 1.00 90.56 160 ASN A N 1
ATOM 1281 C CA . ASN A 1 160 ? 5.020 11.211 3.858 1.00 90.56 160 ASN A CA 1
ATOM 1282 C C . ASN A 1 160 ? 3.817 10.889 4.753 1.00 90.56 160 ASN A C 1
ATOM 1284 O O . ASN A 1 160 ? 2.929 11.726 4.897 1.00 90.56 160 ASN A O 1
ATOM 1288 N N . PHE A 1 161 ? 3.765 9.694 5.345 1.00 90.81 161 PHE A N 1
ATOM 1289 C CA . PHE A 1 161 ? 2.658 9.257 6.187 1.00 90.81 161 PHE A CA 1
ATOM 1290 C C . PHE A 1 161 ? 3.171 8.595 7.461 1.00 90.81 161 PHE A C 1
ATOM 1292 O O . PHE A 1 161 ? 4.085 7.776 7.419 1.00 90.81 161 PHE A O 1
ATOM 1299 N N . ASP A 1 162 ? 2.515 8.876 8.587 1.00 89.38 162 ASP A N 1
ATOM 1300 C CA . ASP A 1 162 ? 2.733 8.114 9.815 1.00 89.38 162 ASP A CA 1
ATOM 1301 C C . ASP A 1 162 ? 2.250 6.670 9.608 1.00 89.38 162 ASP A C 1
ATOM 1303 O O . ASP A 1 162 ? 1.057 6.399 9.479 1.00 89.38 162 ASP A O 1
ATOM 1307 N N . THR A 1 163 ? 3.185 5.724 9.568 1.00 88.31 163 THR A N 1
ATOM 1308 C CA . THR A 1 163 ? 2.918 4.309 9.284 1.00 88.31 163 THR A CA 1
ATOM 1309 C C . THR A 1 163 ? 2.150 3.606 10.410 1.00 88.31 163 THR A C 1
ATOM 1311 O O . THR A 1 163 ? 1.558 2.545 10.188 1.00 88.31 163 THR A O 1
ATOM 1314 N N . ARG A 1 164 ? 2.078 4.211 11.605 1.00 89.62 164 ARG A N 1
ATOM 1315 C CA . ARG A 1 164 ? 1.359 3.672 12.770 1.00 89.62 164 ARG A CA 1
ATOM 1316 C C . ARG A 1 164 ? -0.131 4.003 12.767 1.00 89.62 164 ARG A C 1
ATOM 1318 O O . ARG A 1 164 ? -0.874 3.453 13.583 1.00 89.62 164 ARG A O 1
ATOM 1325 N N . ILE A 1 165 ? -0.598 4.863 11.861 1.00 90.00 165 ILE A N 1
ATOM 1326 C CA . ILE A 1 165 ? -2.028 5.165 11.745 1.00 90.00 165 ILE A CA 1
ATOM 1327 C C . ILE A 1 165 ? -2.817 3.941 11.278 1.00 90.00 165 ILE A C 1
ATOM 1329 O O . ILE A 1 165 ? -2.309 3.066 10.572 1.00 90.00 165 ILE A O 1
ATOM 1333 N N . SER A 1 166 ? -4.099 3.893 11.643 1.00 90.56 166 SER A N 1
ATOM 1334 C CA . SER A 1 166 ? -5.004 2.868 11.136 1.00 90.56 166 SER A CA 1
ATOM 1335 C C . SER A 1 166 ? -5.225 3.016 9.634 1.00 90.56 166 SER A C 1
ATOM 1337 O O . SER A 1 166 ? -5.297 4.126 9.101 1.00 90.56 166 SER A O 1
ATOM 1339 N N . ILE A 1 167 ? -5.452 1.893 8.954 1.00 89.50 167 ILE A N 1
ATOM 1340 C CA . ILE A 1 167 ? -5.761 1.911 7.520 1.00 89.50 167 ILE A CA 1
ATOM 1341 C C . ILE A 1 167 ? -7.043 2.685 7.188 1.00 89.50 167 ILE A C 1
ATOM 1343 O O . ILE A 1 167 ? -7.148 3.293 6.128 1.00 89.50 167 ILE A O 1
ATOM 1347 N N . THR A 1 168 ? -7.998 2.728 8.120 1.00 85.56 168 THR A N 1
ATOM 1348 C CA . THR A 1 168 ? -9.217 3.537 8.000 1.00 85.56 168 THR A CA 1
ATOM 1349 C C . THR A 1 168 ? -8.917 5.033 7.972 1.00 85.56 168 THR A C 1
ATOM 1351 O O . THR A 1 168 ? -9.512 5.755 7.177 1.00 85.56 168 THR A O 1
ATOM 1354 N N . LYS A 1 169 ? -7.975 5.500 8.804 1.00 87.81 169 LYS A N 1
ATOM 1355 C CA . LYS A 1 169 ? -7.535 6.898 8.818 1.00 87.81 169 LYS A CA 1
ATOM 1356 C C . LYS A 1 169 ? -6.715 7.205 7.569 1.00 87.81 169 LYS A C 1
ATOM 1358 O O . LYS A 1 169 ? -6.978 8.204 6.911 1.00 87.81 169 LYS A O 1
ATOM 1363 N N . PHE A 1 170 ? -5.811 6.310 7.179 1.00 91.00 170 PHE A N 1
ATOM 1364 C CA . PHE A 1 170 ? -5.057 6.452 5.934 1.00 91.00 170 PHE A CA 1
ATOM 1365 C C . PHE A 1 170 ? -5.971 6.556 4.701 1.00 91.00 170 PHE A C 1
ATOM 1367 O O . PHE A 1 170 ? -5.776 7.422 3.859 1.00 91.00 170 PHE A O 1
ATOM 1374 N N . ALA A 1 171 ? -7.032 5.746 4.617 1.00 87.56 171 ALA A N 1
ATOM 1375 C CA . ALA A 1 171 ? -8.004 5.818 3.523 1.00 87.56 171 ALA A CA 1
ATOM 1376 C C . ALA A 1 171 ? -8.764 7.160 3.457 1.00 87.56 171 ALA A C 1
ATOM 1378 O O . ALA A 1 171 ? -9.242 7.541 2.390 1.00 87.56 171 ALA A O 1
ATOM 1379 N N . SER A 1 172 ? -8.866 7.884 4.579 1.00 87.94 172 SER A N 1
ATOM 1380 C CA . SER A 1 172 ? -9.476 9.220 4.629 1.00 87.94 172 SER A CA 1
ATOM 1381 C C . SER A 1 172 ? -8.533 10.362 4.233 1.00 87.94 172 SER A C 1
ATOM 1383 O O . SER A 1 172 ? -9.017 11.447 3.932 1.00 87.94 172 SER A O 1
ATOM 1385 N N . MET A 1 173 ? -7.220 10.116 4.170 1.00 90.25 173 MET A N 1
ATOM 1386 C CA . MET A 1 173 ? -6.176 11.085 3.794 1.00 90.25 173 MET A CA 1
ATOM 1387 C C . MET A 1 173 ? -6.090 11.270 2.268 1.00 90.25 173 MET A C 1
ATOM 1389 O O . MET A 1 173 ? -5.042 11.107 1.642 1.00 90.25 173 MET A O 1
ATOM 1393 N N . THR A 1 174 ? -7.234 11.512 1.620 1.00 90.56 174 THR A N 1
ATOM 1394 C CA . THR A 1 174 ? -7.330 11.500 0.152 1.00 90.56 174 THR A CA 1
ATOM 1395 C C . THR A 1 174 ? -6.540 12.621 -0.500 1.00 90.56 174 THR A C 1
ATOM 1397 O O . THR A 1 174 ? -5.937 12.400 -1.551 1.00 90.56 174 THR A O 1
ATOM 1400 N N . ASP A 1 175 ? -6.510 13.794 0.127 1.00 89.00 175 ASP A N 1
ATOM 1401 C CA . ASP A 1 175 ? -5.865 14.981 -0.429 1.00 89.00 175 ASP A CA 1
ATOM 1402 C C . ASP A 1 175 ? -4.341 14.866 -0.352 1.00 89.00 175 ASP A C 1
ATOM 1404 O O . ASP A 1 175 ? -3.656 15.142 -1.339 1.00 89.00 175 ASP A O 1
ATOM 1408 N N . GLU A 1 176 ? -3.798 14.360 0.762 1.00 92.25 176 GLU A N 1
ATOM 1409 C CA . GLU A 1 176 ? -2.357 14.119 0.882 1.00 92.25 176 GLU A CA 1
ATOM 1410 C C . GLU A 1 176 ? -1.892 13.030 -0.094 1.00 92.25 176 GLU A C 1
ATOM 1412 O O . GLU A 1 176 ? -0.877 13.190 -0.780 1.00 92.25 176 GLU A O 1
ATOM 1417 N N . ILE A 1 177 ? -2.669 11.947 -0.228 1.00 91.75 177 ILE A N 1
ATOM 1418 C CA . ILE A 1 177 ? -2.393 10.877 -1.195 1.00 91.75 177 ILE A CA 1
ATOM 1419 C C . ILE A 1 177 ? -2.419 11.418 -2.631 1.00 91.75 177 ILE A C 1
ATOM 1421 O O . ILE A 1 177 ? -1.532 11.100 -3.430 1.00 91.75 177 ILE A O 1
ATOM 1425 N N . GLN A 1 178 ? -3.412 12.241 -2.977 1.00 91.50 178 GLN A N 1
ATOM 1426 C CA . GLN A 1 178 ? -3.513 12.822 -4.313 1.00 91.50 178 GLN A CA 1
ATOM 1427 C C . GLN A 1 178 ? -2.363 13.794 -4.597 1.00 91.50 178 GLN A C 1
ATOM 1429 O O . GLN A 1 178 ? -1.803 13.770 -5.696 1.00 91.50 178 GLN A O 1
ATOM 1434 N N . ASN A 1 179 ? -1.979 14.616 -3.619 1.00 91.88 179 ASN A N 1
ATOM 1435 C CA . ASN A 1 179 ? -0.863 15.544 -3.759 1.00 91.88 179 ASN A CA 1
ATOM 1436 C C . ASN A 1 179 ? 0.455 14.798 -4.024 1.00 91.88 179 ASN A C 1
ATOM 1438 O O . ASN A 1 179 ? 1.170 15.116 -4.974 1.00 91.88 179 ASN A O 1
ATOM 1442 N N . LEU A 1 180 ? 0.727 13.724 -3.274 1.00 91.88 180 LEU A N 1
ATOM 1443 C CA . LEU A 1 180 ? 1.909 12.883 -3.483 1.00 91.88 180 LEU A CA 1
ATOM 1444 C C . LEU A 1 180 ? 1.961 12.291 -4.904 1.00 91.88 180 LEU A C 1
ATOM 1446 O O . LEU A 1 180 ? 3.021 12.252 -5.538 1.00 91.88 180 LEU A O 1
ATOM 1450 N N . ILE A 1 181 ? 0.811 11.856 -5.430 1.00 89.62 181 ILE A N 1
ATOM 1451 C CA . ILE A 1 181 ? 0.679 11.360 -6.808 1.00 89.62 181 ILE A CA 1
ATOM 1452 C C . ILE A 1 181 ? 0.962 12.469 -7.829 1.00 89.62 181 ILE A C 1
ATOM 1454 O O . ILE A 1 181 ? 1.618 12.207 -8.838 1.00 89.62 181 ILE A O 1
ATOM 1458 N N . ASN A 1 182 ? 0.489 13.690 -7.581 1.00 87.81 182 ASN A N 1
ATOM 1459 C CA . ASN A 1 182 ? 0.638 14.816 -8.502 1.00 87.81 182 ASN A CA 1
ATOM 1460 C C . ASN A 1 182 ? 2.085 15.323 -8.574 1.00 87.81 182 ASN A C 1
ATOM 1462 O O . ASN A 1 182 ? 2.572 15.599 -9.668 1.00 87.81 182 ASN A O 1
ATOM 1466 N N . VAL A 1 183 ? 2.790 15.386 -7.441 1.00 87.75 183 VAL A N 1
ATOM 1467 C CA . VAL A 1 183 ? 4.192 15.843 -7.378 1.00 87.75 183 VAL A CA 1
ATOM 1468 C C . VAL A 1 183 ? 5.156 14.805 -7.974 1.00 87.75 183 VAL A C 1
ATOM 1470 O O . VAL A 1 183 ? 6.172 15.151 -8.574 1.00 87.75 183 VAL A O 1
ATOM 1473 N N . SER A 1 184 ? 4.830 13.514 -7.879 1.00 85.81 184 SER A N 1
ATOM 1474 C CA . SER A 1 184 ? 5.675 12.419 -8.379 1.00 85.81 184 SER A CA 1
ATOM 1475 C C . SER A 1 184 ? 5.706 12.336 -9.905 1.00 85.81 184 SER A C 1
ATOM 1477 O O . SER A 1 184 ? 4.652 12.398 -10.528 1.00 85.81 184 SER A O 1
ATOM 1479 N N . SER A 1 185 ? 6.872 12.075 -10.516 1.00 85.81 185 SER A N 1
ATOM 1480 C CA . SER A 1 185 ? 7.015 11.906 -11.978 1.00 85.81 185 SER A CA 1
ATOM 1481 C C . SER A 1 185 ? 5.994 10.927 -12.575 1.00 85.81 185 SER A C 1
ATOM 1483 O O . SER A 1 185 ? 5.571 9.983 -11.914 1.00 85.81 185 SER A O 1
ATOM 1485 N N . MET A 1 186 ? 5.619 11.085 -13.850 1.00 85.06 186 MET A N 1
ATOM 1486 C CA . MET A 1 186 ? 4.543 10.284 -14.465 1.00 85.06 186 MET A CA 1
ATOM 1487 C C . MET A 1 186 ? 4.697 8.767 -14.307 1.00 85.06 186 MET A C 1
ATOM 1489 O O . MET A 1 186 ? 3.718 8.061 -14.052 1.00 85.06 186 MET A O 1
ATOM 1493 N N . HIS A 1 187 ? 5.916 8.251 -14.470 1.00 84.19 187 HIS A N 1
ATOM 1494 C CA . HIS A 1 187 ? 6.178 6.827 -14.283 1.00 84.19 187 HIS A CA 1
ATOM 1495 C C . HIS A 1 187 ? 6.008 6.419 -12.812 1.00 84.19 187 HIS A C 1
ATOM 1497 O O . HIS A 1 187 ? 5.400 5.387 -12.516 1.00 84.19 187 HIS A O 1
ATOM 1503 N N . MET A 1 188 ? 6.491 7.249 -11.886 1.00 87.75 188 MET A N 1
ATOM 1504 C CA . MET A 1 188 ? 6.384 6.988 -10.457 1.00 87.75 188 MET A CA 1
ATOM 1505 C C . MET A 1 188 ? 4.948 7.117 -9.948 1.00 87.75 188 MET A C 1
ATOM 1507 O O . MET A 1 188 ? 4.483 6.232 -9.243 1.00 87.75 188 MET A O 1
ATOM 1511 N N . ALA A 1 189 ? 4.204 8.137 -10.371 1.00 88.94 189 ALA A N 1
ATOM 1512 C CA . ALA A 1 189 ? 2.801 8.339 -10.025 1.00 88.94 189 ALA A CA 1
ATOM 1513 C C . ALA A 1 189 ? 1.931 7.130 -10.405 1.00 88.94 189 ALA A C 1
ATOM 1515 O O . ALA A 1 189 ? 1.091 6.685 -9.622 1.00 88.94 189 ALA A O 1
ATOM 1516 N N . ARG A 1 190 ? 2.170 6.534 -11.584 1.00 89.88 190 ARG A N 1
ATOM 1517 C CA . ARG A 1 190 ? 1.510 5.283 -11.999 1.00 89.88 190 ARG A CA 1
ATOM 1518 C C . ARG A 1 190 ? 1.843 4.130 -11.056 1.00 89.88 190 ARG A C 1
ATOM 1520 O O . ARG A 1 190 ? 0.952 3.396 -10.639 1.00 89.88 190 ARG A O 1
ATOM 1527 N N . ASN A 1 191 ? 3.120 3.974 -10.723 1.00 91.38 191 ASN A N 1
ATOM 1528 C CA . ASN A 1 191 ? 3.593 2.924 -9.831 1.00 91.38 191 ASN A CA 1
ATOM 1529 C C . ASN A 1 191 ? 3.057 3.077 -8.400 1.00 91.38 191 ASN A C 1
ATOM 1531 O O . ASN A 1 191 ? 2.605 2.090 -7.821 1.00 91.38 191 ASN A O 1
ATOM 1535 N N . LEU A 1 192 ? 3.054 4.299 -7.870 1.00 92.06 192 LEU A N 1
ATOM 1536 C CA . LEU A 1 192 ? 2.491 4.660 -6.573 1.00 92.06 192 LEU A CA 1
ATOM 1537 C C . LEU A 1 192 ? 0.993 4.350 -6.528 1.00 92.06 192 LEU A C 1
ATOM 1539 O O . LEU A 1 192 ? 0.531 3.682 -5.610 1.00 92.06 192 LEU A O 1
ATOM 1543 N N . HIS A 1 193 ? 0.244 4.737 -7.561 1.00 92.12 193 HIS A N 1
ATOM 1544 C CA . HIS A 1 193 ? -1.183 4.439 -7.649 1.00 92.12 193 HIS A CA 1
ATOM 1545 C C . HIS A 1 193 ? -1.466 2.926 -7.665 1.00 92.12 193 HIS A C 1
ATOM 1547 O O . HIS A 1 193 ? -2.386 2.463 -6.996 1.00 92.12 193 HIS A O 1
ATOM 1553 N N . ILE A 1 194 ? -0.659 2.129 -8.377 1.00 91.00 194 ILE A N 1
ATOM 1554 C CA . ILE A 1 194 ? -0.778 0.659 -8.358 1.00 91.00 194 ILE A CA 1
ATOM 1555 C C . ILE A 1 194 ? -0.483 0.098 -6.958 1.00 91.00 194 ILE A C 1
ATOM 1557 O O . ILE A 1 194 ? -1.162 -0.829 -6.518 1.00 91.00 194 ILE A O 1
ATOM 1561 N N . TYR A 1 195 ? 0.508 0.654 -6.258 1.00 92.81 195 TYR A N 1
ATOM 1562 C CA . TYR A 1 195 ? 0.849 0.246 -4.894 1.00 92.81 195 TYR A CA 1
ATOM 1563 C C . TYR A 1 195 ? -0.279 0.537 -3.901 1.00 92.81 195 TYR A C 1
ATOM 1565 O O . TYR A 1 195 ? -0.670 -0.331 -3.128 1.00 92.81 195 TYR A O 1
ATOM 1573 N N . LEU A 1 196 ? -0.852 1.738 -3.967 1.00 92.88 196 LEU A N 1
ATOM 1574 C CA . LEU A 1 196 ? -1.986 2.135 -3.136 1.00 92.88 196 LEU A CA 1
ATOM 1575 C C . LEU A 1 196 ? -3.216 1.270 -3.421 1.00 92.88 196 LEU A C 1
ATOM 1577 O O . LEU A 1 196 ? -3.870 0.810 -2.489 1.00 92.88 196 LEU A O 1
ATOM 1581 N N . LYS A 1 197 ? -3.481 0.962 -4.697 1.00 91.81 197 LYS A N 1
ATOM 1582 C CA . LYS A 1 197 ? -4.566 0.052 -5.086 1.00 91.81 197 LYS A CA 1
ATOM 1583 C C . LYS A 1 197 ? -4.404 -1.327 -4.452 1.00 91.81 197 LYS A C 1
ATOM 1585 O O . LYS A 1 197 ? -5.359 -1.857 -3.905 1.00 91.81 197 LYS A O 1
ATOM 1590 N N . MET A 1 198 ? -3.192 -1.880 -4.461 1.00 92.44 198 MET A N 1
ATOM 1591 C CA . MET A 1 198 ? -2.896 -3.156 -3.800 1.00 92.44 198 MET A CA 1
ATOM 1592 C C . MET A 1 198 ? -3.231 -3.123 -2.299 1.00 92.44 198 MET A C 1
ATOM 1594 O O . MET A 1 198 ? -3.805 -4.081 -1.784 1.00 92.44 198 MET A O 1
ATOM 1598 N N . ILE A 1 199 ? -2.888 -2.035 -1.604 1.00 92.88 199 ILE A N 1
ATOM 1599 C CA . ILE A 1 199 ? -3.173 -1.864 -0.172 1.00 92.88 199 ILE A CA 1
ATOM 1600 C C . ILE A 1 199 ? -4.686 -1.796 0.078 1.00 92.88 199 ILE A C 1
ATOM 1602 O O . ILE A 1 199 ? -5.193 -2.494 0.961 1.00 92.88 199 ILE A O 1
ATOM 1606 N N . PHE A 1 200 ? -5.412 -0.974 -0.686 1.00 90.31 200 PHE A N 1
ATOM 1607 C CA . PHE A 1 200 ? -6.849 -0.776 -0.488 1.00 90.31 200 PHE A CA 1
ATOM 1608 C C . PHE A 1 200 ? -7.675 -1.998 -0.901 1.00 90.31 200 PHE A C 1
ATOM 1610 O O . PHE A 1 200 ? -8.513 -2.421 -0.107 1.00 90.31 200 PHE A O 1
ATOM 1617 N N . ASP A 1 201 ? -7.376 -2.631 -2.043 1.00 86.69 201 ASP A N 1
ATOM 1618 C CA . ASP A 1 201 ? -8.037 -3.869 -2.489 1.00 86.69 201 ASP A CA 1
ATOM 1619 C C . ASP A 1 201 ? -7.955 -4.943 -1.386 1.00 86.69 201 ASP A C 1
ATOM 1621 O O . ASP A 1 201 ? -8.973 -5.472 -0.937 1.00 86.69 201 ASP A O 1
ATOM 1625 N N . TRP A 1 202 ? -6.745 -5.204 -0.869 1.00 90.81 202 TRP A N 1
ATOM 1626 C CA . TRP A 1 202 ? -6.538 -6.185 0.200 1.00 90.81 202 TRP A CA 1
ATOM 1627 C C . TRP A 1 202 ? -7.292 -5.806 1.480 1.00 90.81 202 TRP A C 1
ATOM 1629 O O . TRP A 1 202 ? -7.844 -6.667 2.170 1.00 90.81 202 TRP A O 1
ATOM 1639 N N . SER A 1 203 ? -7.339 -4.513 1.804 1.00 85.56 203 SER A N 1
ATOM 1640 C CA . SER A 1 203 ? -8.023 -4.006 2.996 1.00 85.56 203 SER A CA 1
ATOM 1641 C C . SER A 1 203 ? -9.545 -4.148 2.897 1.00 85.56 203 SER A C 1
ATOM 1643 O O . SER A 1 203 ? -10.187 -4.434 3.910 1.00 85.56 203 SER A O 1
ATOM 1645 N N . VAL A 1 204 ? -10.124 -4.007 1.701 1.00 80.75 204 VAL A N 1
ATOM 1646 C CA . VAL A 1 204 ? -11.546 -4.283 1.433 1.00 80.75 204 VAL A CA 1
ATOM 1647 C C . VAL A 1 204 ? -11.825 -5.783 1.531 1.00 80.75 204 VAL A C 1
ATOM 1649 O O . VAL A 1 204 ? -12.717 -6.189 2.276 1.00 80.75 204 VAL A O 1
ATOM 1652 N N . GLU A 1 205 ? -11.029 -6.618 0.853 1.00 81.19 205 GLU A N 1
ATOM 1653 C CA . GLU A 1 205 ? -11.162 -8.086 0.867 1.00 81.19 205 GLU A CA 1
ATOM 1654 C C . GLU A 1 205 ? -11.107 -8.648 2.297 1.00 81.19 205 GLU A C 1
ATOM 1656 O O . GLU A 1 205 ? -11.883 -9.525 2.684 1.00 81.19 205 GLU A O 1
ATOM 1661 N N . ASN A 1 206 ? -10.234 -8.082 3.132 1.00 81.12 206 ASN A N 1
ATOM 1662 C CA . ASN A 1 206 ? -10.061 -8.485 4.523 1.00 81.12 206 ASN A CA 1
ATOM 1663 C C . ASN A 1 206 ? -10.959 -7.710 5.496 1.00 81.12 206 ASN A C 1
ATOM 1665 O O . ASN A 1 206 ? -10.838 -7.892 6.711 1.00 81.12 206 ASN A O 1
ATOM 1669 N N . GLY A 1 207 ? -11.901 -6.901 5.002 1.00 72.75 207 GLY A N 1
ATOM 1670 C CA . GLY A 1 207 ? -12.899 -6.171 5.788 1.00 72.75 207 GLY A CA 1
ATOM 1671 C C . GLY A 1 207 ? -12.310 -5.226 6.837 1.00 72.75 207 GLY A C 1
ATOM 1672 O O . GLY A 1 207 ? -12.880 -5.104 7.919 1.00 72.75 207 GLY A O 1
ATOM 1673 N N . GLN A 1 208 ? -11.149 -4.636 6.548 1.00 79.50 208 GLN A N 1
ATOM 1674 C CA . GLN A 1 208 ? -10.531 -3.560 7.331 1.00 79.50 208 GLN A CA 1
ATOM 1675 C C . GLN A 1 208 ? -11.133 -2.198 6.971 1.00 79.50 208 GLN A C 1
ATOM 1677 O O . GLN A 1 208 ? -11.306 -1.344 7.837 1.00 79.50 208 GLN A O 1
ATOM 1682 N N . ILE A 1 209 ? -11.486 -2.025 5.698 1.00 80.00 209 ILE A N 1
ATOM 1683 C CA . ILE A 1 209 ? -12.255 -0.892 5.184 1.00 80.00 209 ILE A CA 1
ATOM 1684 C C . ILE A 1 209 ? -13.455 -1.416 4.396 1.00 80.00 209 ILE A C 1
ATOM 1686 O O . ILE A 1 209 ? -13.471 -2.556 3.932 1.00 80.00 209 ILE A O 1
ATOM 1690 N N . THR A 1 210 ? -14.480 -0.586 4.263 1.00 74.75 210 THR A N 1
ATOM 1691 C CA . THR A 1 210 ? -15.626 -0.865 3.389 1.00 74.75 210 THR A CA 1
ATOM 1692 C C . THR A 1 210 ? -15.351 -0.382 1.967 1.00 74.75 210 THR A C 1
ATOM 1694 O O . THR A 1 210 ? -14.508 0.486 1.749 1.00 74.75 210 THR A O 1
ATOM 1697 N N . LEU A 1 211 ? -16.099 -0.899 0.989 1.00 70.06 211 LEU A N 1
ATOM 1698 C CA . LEU A 1 211 ? -15.976 -0.470 -0.409 1.00 70.06 211 LEU A CA 1
ATOM 1699 C C . LEU A 1 211 ? -16.224 1.041 -0.583 1.00 70.06 211 LEU A C 1
ATOM 1701 O O . LEU A 1 211 ? -15.613 1.672 -1.435 1.00 70.06 211 LEU A O 1
ATOM 1705 N N . THR A 1 212 ? -17.066 1.650 0.257 1.00 70.25 212 THR A N 1
ATOM 1706 C CA . THR A 1 212 ? -17.346 3.100 0.257 1.00 70.25 212 THR A CA 1
ATOM 1707 C C . THR A 1 212 ? -16.228 3.941 0.883 1.00 70.25 212 THR A C 1
ATOM 1709 O O . THR A 1 212 ? -16.185 5.157 0.696 1.00 70.25 212 THR A O 1
ATOM 1712 N N . GLN A 1 213 ? -15.321 3.310 1.629 1.00 73.69 213 GLN A N 1
ATOM 1713 C CA . GLN A 1 213 ? -14.143 3.950 2.211 1.00 73.69 213 GLN A CA 1
ATOM 1714 C C . GLN A 1 213 ? -12.910 3.833 1.313 1.00 73.69 213 GLN A C 1
ATOM 1716 O O . GLN A 1 213 ? -11.943 4.543 1.556 1.00 73.69 213 GLN A O 1
ATOM 1721 N N . ASP A 1 214 ? -12.932 2.981 0.284 1.00 80.62 214 ASP A N 1
ATOM 1722 C CA . ASP A 1 214 ? -11.839 2.872 -0.682 1.00 80.62 214 ASP A CA 1
ATOM 1723 C C . ASP A 1 214 ? -11.738 4.158 -1.526 1.00 80.62 214 ASP A C 1
ATOM 1725 O O . ASP A 1 214 ? -12.642 4.461 -2.315 1.00 80.62 214 ASP A O 1
ATOM 1729 N N . PRO A 1 215 ? -10.655 4.939 -1.396 1.00 81.38 215 PRO A N 1
ATOM 1730 C CA . PRO A 1 215 ? -10.543 6.210 -2.092 1.00 81.38 215 PRO A CA 1
ATOM 1731 C C . PRO A 1 215 ? -10.259 6.050 -3.592 1.00 81.38 215 PRO A C 1
ATOM 1733 O O . PRO A 1 215 ? -10.568 6.961 -4.360 1.00 81.38 215 PRO A O 1
ATOM 1736 N N . ILE A 1 216 ? -9.707 4.916 -4.034 1.00 83.94 216 ILE A N 1
ATOM 1737 C CA . ILE A 1 216 ? -9.403 4.663 -5.448 1.00 83.94 216 ILE A CA 1
ATOM 1738 C C . ILE A 1 216 ? -10.657 4.187 -6.173 1.00 83.94 216 ILE A C 1
ATOM 1740 O O . ILE A 1 216 ? -11.009 4.748 -7.209 1.00 83.94 216 ILE A O 1
ATOM 1744 N N . THR A 1 217 ? -11.366 3.201 -5.617 1.00 79.25 217 THR A N 1
ATOM 1745 C CA . THR A 1 217 ? -12.593 2.675 -6.241 1.00 79.25 217 THR A CA 1
ATOM 1746 C C . THR A 1 217 ? -13.707 3.727 -6.286 1.00 79.25 217 THR A C 1
ATOM 1748 O O . THR A 1 217 ? -14.459 3.783 -7.255 1.00 79.25 217 THR A O 1
ATOM 1751 N N . ASN A 1 218 ? -13.762 4.636 -5.304 1.00 77.69 218 ASN A N 1
ATOM 1752 C CA . ASN A 1 218 ? -14.705 5.761 -5.305 1.00 77.69 218 ASN A CA 1
ATOM 1753 C C . ASN A 1 218 ? -14.201 7.005 -6.065 1.00 77.69 218 ASN A C 1
ATOM 1755 O O . ASN A 1 218 ? -14.761 8.086 -5.892 1.00 77.69 218 ASN A O 1
ATOM 1759 N N . ASN A 1 219 ? -13.149 6.891 -6.887 1.00 80.25 219 ASN A N 1
ATOM 1760 C CA . ASN A 1 219 ? -12.595 7.979 -7.709 1.00 80.25 219 ASN A CA 1
ATOM 1761 C C . ASN A 1 219 ? -12.174 9.254 -6.942 1.00 80.25 219 ASN A C 1
ATOM 1763 O O . ASN A 1 219 ? -12.015 10.313 -7.558 1.00 80.25 219 ASN A O 1
ATOM 1767 N N . LYS A 1 220 ? -11.959 9.170 -5.622 1.00 79.00 220 LYS A N 1
ATOM 1768 C CA . LYS A 1 220 ? -11.432 10.281 -4.810 1.00 79.00 220 LYS A CA 1
ATOM 1769 C C . LYS A 1 220 ? -9.938 10.477 -5.058 1.00 79.00 220 LYS A C 1
ATOM 1771 O O . LYS A 1 220 ? -9.488 11.604 -5.208 1.00 79.00 220 LYS A O 1
ATOM 1776 N N . VAL A 1 221 ? -9.198 9.374 -5.170 1.00 85.38 221 VAL A N 1
ATOM 1777 C CA . VAL A 1 221 ? -7.788 9.356 -5.572 1.00 85.38 221 VAL A CA 1
ATOM 1778 C C . VAL A 1 221 ? -7.693 8.900 -7.024 1.00 85.38 221 VAL A C 1
ATOM 1780 O O . VAL A 1 221 ? -7.956 7.746 -7.366 1.00 85.38 221 VAL A O 1
ATOM 1783 N N . LYS A 1 222 ? -7.295 9.822 -7.894 1.00 87.25 222 LYS A N 1
ATOM 1784 C CA . LYS A 1 222 ? -7.185 9.639 -9.339 1.00 87.25 222 LYS A CA 1
ATOM 1785 C C . LYS A 1 222 ? -5.736 9.419 -9.754 1.00 87.25 222 LYS A C 1
ATOM 1787 O O . LYS A 1 222 ? -4.781 9.860 -9.114 1.00 87.25 222 LYS A O 1
ATOM 1792 N N . ARG A 1 223 ? -5.569 8.738 -10.888 1.00 85.81 223 ARG A N 1
ATOM 1793 C CA . ARG A 1 223 ? -4.265 8.628 -11.550 1.00 85.81 223 ARG A CA 1
ATOM 1794 C C . ARG A 1 223 ? -3.811 10.010 -12.010 1.00 85.81 223 ARG A C 1
ATOM 1796 O O . ARG A 1 223 ? -4.620 10.7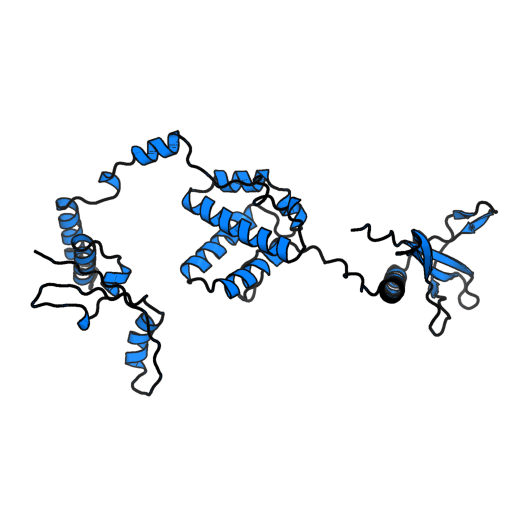66 -12.541 1.00 85.81 223 ARG A O 1
ATOM 1803 N N . ARG A 1 224 ? -2.514 10.298 -11.876 1.00 84.81 224 ARG A N 1
ATOM 1804 C CA . ARG A 1 224 ? -1.914 11.487 -12.489 1.00 84.81 224 ARG A CA 1
ATOM 1805 C C . ARG A 1 224 ? -2.088 11.423 -14.009 1.00 84.81 224 ARG A C 1
ATOM 1807 O O . ARG A 1 224 ? -1.794 10.393 -14.625 1.00 84.81 224 ARG A O 1
ATOM 1814 N N . VAL A 1 225 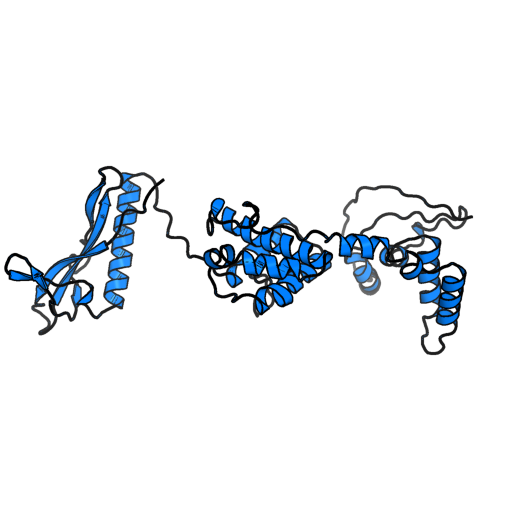? -2.538 12.526 -14.592 1.00 83.00 225 VAL A N 1
ATOM 1815 C CA . VAL A 1 225 ? -2.611 12.758 -16.040 1.00 83.00 225 VAL A CA 1
ATOM 1816 C C . VAL A 1 225 ? -1.632 13.882 -16.373 1.00 83.00 225 VAL A C 1
ATOM 1818 O O . VAL A 1 225 ? -1.354 14.721 -15.516 1.00 83.00 225 VAL A O 1
ATOM 1821 N N . LEU A 1 226 ? -1.067 13.861 -17.581 1.00 77.75 226 LEU A N 1
ATOM 1822 C CA . LEU A 1 226 ? -0.218 14.954 -18.047 1.00 77.75 226 LEU A CA 1
ATOM 1823 C C . LEU A 1 226 ? -1.044 16.237 -18.132 1.00 77.75 226 LEU A C 1
ATOM 1825 O O . LEU A 1 226 ? -2.202 16.218 -18.552 1.00 77.75 226 LEU A O 1
ATOM 1829 N N . THR A 1 227 ? -0.450 17.357 -17.746 1.00 79.56 227 THR A N 1
ATOM 1830 C CA . THR A 1 227 ? -1.054 18.662 -18.018 1.00 79.56 227 THR A CA 1
ATOM 1831 C C . THR A 1 227 ? -0.864 19.024 -19.491 1.00 79.56 227 THR A C 1
ATOM 1833 O O . THR A 1 227 ? 0.052 18.531 -20.149 1.00 79.56 227 THR A O 1
ATOM 1836 N N . LYS A 1 228 ? -1.689 19.934 -20.025 1.00 76.75 228 LYS A N 1
ATOM 1837 C CA . LYS A 1 228 ? -1.543 20.408 -21.415 1.00 76.75 228 LYS A CA 1
ATOM 1838 C C . LYS A 1 228 ? -0.139 20.967 -21.700 1.00 76.75 228 LYS A C 1
ATOM 1840 O O . LYS A 1 228 ? 0.372 20.781 -22.800 1.00 76.75 228 LYS A O 1
ATOM 1845 N N . SER A 1 229 ? 0.493 21.615 -20.718 1.00 74.06 229 SER A N 1
ATOM 1846 C CA . SER A 1 229 ? 1.866 22.121 -20.830 1.00 74.06 229 SER A CA 1
ATOM 1847 C C . SER A 1 229 ? 2.905 20.997 -20.842 1.00 74.06 229 SER A C 1
ATOM 1849 O O . SER A 1 229 ? 3.821 21.033 -21.654 1.00 74.06 229 SER A O 1
ATOM 1851 N N . GLU A 1 230 ? 2.750 19.960 -20.016 1.00 77.25 230 GLU A N 1
ATOM 1852 C CA . GLU A 1 230 ? 3.632 18.784 -20.033 1.00 77.25 230 GLU A CA 1
ATOM 1853 C C . GLU A 1 230 ? 3.473 17.953 -21.310 1.00 77.25 230 GLU A C 1
ATOM 1855 O O . GLU A 1 230 ? 4.451 17.415 -21.825 1.00 77.25 230 GLU A O 1
ATOM 1860 N N . GLU A 1 231 ? 2.255 17.851 -21.847 1.00 76.12 231 GLU A N 1
ATOM 1861 C CA . GLU A 1 231 ? 2.010 17.234 -23.153 1.00 76.12 231 GLU A CA 1
ATOM 1862 C C . GLU A 1 231 ? 2.681 18.020 -24.275 1.00 76.12 231 GLU A C 1
ATOM 1864 O O . GLU A 1 231 ? 3.301 17.420 -25.149 1.00 76.12 231 GLU A O 1
ATOM 1869 N N . GLN A 1 232 ? 2.589 19.351 -24.248 1.00 68.75 232 GLN A N 1
ATOM 1870 C CA . GLN A 1 232 ? 3.296 20.198 -25.203 1.00 68.75 232 GLN A CA 1
ATOM 1871 C C . GLN A 1 232 ? 4.811 20.070 -25.052 1.00 68.75 232 GLN A C 1
ATOM 1873 O O . GLN A 1 232 ? 5.485 19.911 -26.060 1.00 68.75 232 GLN A O 1
ATOM 1878 N N . ASN A 1 233 ? 5.346 20.045 -23.831 1.00 73.56 233 ASN A N 1
ATOM 1879 C CA . ASN A 1 233 ? 6.777 19.848 -23.600 1.00 73.56 233 ASN A CA 1
ATOM 1880 C C . ASN A 1 233 ? 7.248 18.473 -24.076 1.00 73.56 233 ASN A C 1
ATOM 1882 O O . ASN A 1 233 ? 8.280 18.391 -24.715 1.00 73.56 233 ASN A O 1
ATOM 1886 N N . LYS A 1 234 ? 6.471 17.403 -23.880 1.00 72.88 234 LYS A N 1
ATOM 1887 C CA . LYS A 1 234 ? 6.789 16.082 -24.451 1.00 72.88 234 LYS A CA 1
ATOM 1888 C C . LYS A 1 234 ? 6.703 16.021 -25.970 1.00 72.88 234 LYS A C 1
ATOM 1890 O O . LYS A 1 234 ? 7.395 15.216 -26.575 1.00 72.88 234 LYS A O 1
ATOM 1895 N N . LYS A 1 235 ? 5.816 16.811 -26.579 1.00 68.69 235 LYS A N 1
ATOM 1896 C CA . LYS A 1 235 ? 5.750 16.963 -28.041 1.00 68.69 235 LYS A CA 1
ATOM 1897 C C . LYS A 1 235 ? 6.896 17.825 -28.580 1.00 68.69 235 LYS A C 1
ATOM 1899 O O . LYS A 1 235 ? 7.218 17.697 -29.751 1.00 68.69 235 LYS A O 1
ATOM 1904 N N . ARG A 1 236 ? 7.449 18.710 -27.742 1.00 64.06 236 ARG A N 1
ATOM 1905 C CA . ARG A 1 236 ? 8.593 19.585 -28.032 1.00 64.06 236 ARG A CA 1
ATOM 1906 C C . ARG A 1 236 ? 9.942 18.975 -27.655 1.00 64.06 236 ARG A C 1
ATOM 1908 O O . ARG A 1 236 ? 10.942 19.502 -28.116 1.00 64.06 236 ARG A O 1
ATOM 1915 N N . GLU A 1 237 ? 9.977 17.930 -26.823 1.00 65.50 237 GLU A N 1
ATOM 1916 C CA . GLU A 1 237 ? 11.170 17.101 -26.619 1.00 65.50 237 GLU A CA 1
ATOM 1917 C C . GLU A 1 237 ? 11.562 16.569 -27.991 1.00 65.50 237 GLU A C 1
ATOM 1919 O O . GLU A 1 237 ? 10.880 15.696 -28.539 1.00 65.50 237 GLU A O 1
ATOM 1924 N N . ASP A 1 238 ? 12.617 17.151 -28.551 1.00 59.06 238 ASP A N 1
ATOM 1925 C CA . ASP A 1 238 ? 13.104 16.769 -29.858 1.00 59.06 238 ASP A CA 1
ATOM 1926 C C . ASP A 1 238 ? 13.549 15.310 -29.783 1.00 59.06 238 ASP A C 1
ATOM 1928 O O . ASP A 1 238 ? 14.241 14.880 -28.855 1.00 59.06 238 ASP A O 1
ATOM 1932 N N . ILE A 1 239 ? 13.105 14.518 -30.751 1.00 60.19 239 ILE A N 1
ATOM 1933 C CA . ILE A 1 239 ? 13.548 13.132 -30.883 1.00 60.19 239 ILE A CA 1
ATOM 1934 C C . ILE A 1 239 ? 15.079 13.128 -31.040 1.00 60.19 239 ILE A C 1
ATOM 1936 O O . ILE A 1 239 ? 15.730 12.241 -30.491 1.00 60.19 239 ILE A O 1
ATOM 1940 N N . ALA A 1 240 ? 15.652 14.172 -31.649 1.00 58.16 240 ALA A N 1
ATOM 1941 C CA . ALA A 1 240 ? 17.093 14.370 -31.772 1.00 58.16 240 ALA A CA 1
ATOM 1942 C C . ALA A 1 240 ? 17.850 14.399 -30.426 1.00 58.16 240 ALA A C 1
ATOM 1944 O O . ALA A 1 240 ? 18.988 13.958 -30.367 1.00 58.16 240 ALA A O 1
ATOM 1945 N N . GLU A 1 241 ? 17.240 14.828 -29.312 1.00 64.81 241 GLU A N 1
ATOM 1946 C CA . GLU A 1 241 ? 17.922 14.814 -28.001 1.00 64.81 241 GLU A CA 1
ATOM 1947 C C . GLU A 1 241 ? 17.982 13.415 -27.360 1.00 64.81 241 GLU A C 1
ATOM 1949 O O . GLU A 1 241 ? 18.707 13.196 -26.387 1.00 64.81 241 GLU A O 1
ATOM 1954 N N . LYS A 1 242 ? 17.197 12.451 -27.859 1.00 66.88 242 LYS A N 1
ATOM 1955 C CA . LYS A 1 242 ? 17.070 11.106 -27.265 1.00 66.88 242 LYS A CA 1
ATOM 1956 C C . LYS A 1 242 ? 17.778 10.012 -28.048 1.00 66.88 242 LYS A C 1
ATOM 1958 O O . LYS A 1 242 ? 17.968 8.922 -27.502 1.00 66.88 242 LYS A O 1
ATOM 1963 N N . TYR A 1 243 ? 18.123 10.270 -29.302 1.00 75.38 243 TYR A N 1
ATOM 1964 C CA . TYR A 1 243 ? 18.728 9.299 -30.203 1.00 75.38 243 TYR A CA 1
ATOM 1965 C C . TYR A 1 243 ? 19.988 9.892 -30.819 1.00 75.38 243 TYR A C 1
ATOM 1967 O O . TYR A 1 243 ? 20.083 11.098 -30.990 1.00 75.38 243 TYR A O 1
ATOM 1975 N N . LEU A 1 244 ? 20.953 9.029 -31.122 1.00 81.25 244 LEU A N 1
ATOM 1976 C CA . LEU A 1 244 ? 22.185 9.424 -31.793 1.00 81.25 244 LEU A CA 1
ATOM 1977 C C . LEU A 1 244 ? 22.026 9.225 -33.299 1.00 81.25 244 LEU A C 1
ATOM 1979 O O . LEU A 1 244 ? 21.542 8.175 -33.735 1.00 81.25 244 LEU A O 1
ATOM 1983 N N . GLU A 1 245 ? 22.494 10.191 -34.077 1.00 82.62 245 GLU A N 1
ATOM 1984 C CA . GLU A 1 245 ? 22.643 10.072 -35.523 1.00 82.62 245 GLU A CA 1
ATOM 1985 C C . GLU A 1 245 ? 23.783 9.108 -35.885 1.00 82.62 245 GLU A C 1
ATOM 1987 O O . GLU A 1 245 ? 24.692 8.837 -35.095 1.00 82.62 245 GLU A O 1
ATOM 1992 N N . ALA A 1 246 ? 23.788 8.587 -37.115 1.00 81.75 246 ALA A N 1
ATOM 1993 C CA . ALA A 1 246 ? 24.773 7.585 -37.541 1.00 81.75 246 ALA A CA 1
ATOM 1994 C C . ALA A 1 246 ? 26.236 8.066 -37.404 1.00 81.75 246 ALA A C 1
ATOM 1996 O O . A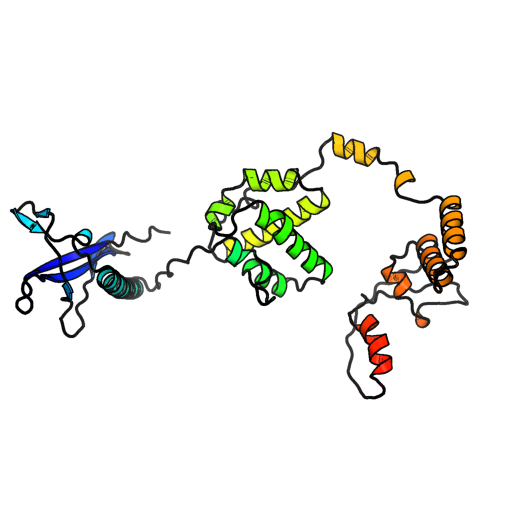LA A 1 246 ? 27.130 7.289 -37.056 1.00 81.75 246 ALA A O 1
ATOM 1997 N N . SER A 1 247 ? 26.494 9.352 -37.654 1.00 84.00 247 SER A N 1
ATOM 1998 C CA . SER A 1 247 ? 27.813 9.971 -37.470 1.00 84.00 247 SER A CA 1
ATOM 1999 C C . SER A 1 247 ? 28.227 10.028 -35.996 1.00 84.00 247 SER A C 1
ATOM 2001 O O . SER A 1 247 ? 29.389 9.764 -35.676 1.00 84.00 247 SER A O 1
ATOM 2003 N N . GLU A 1 248 ? 27.281 10.311 -35.103 1.00 85.94 248 GLU A N 1
ATOM 2004 C CA . GLU A 1 248 ? 27.487 10.386 -33.657 1.00 85.94 248 GLU A CA 1
ATOM 2005 C C . GLU A 1 248 ? 27.717 8.998 -33.058 1.00 85.94 248 GLU A C 1
ATOM 2007 O O . GLU A 1 248 ? 28.640 8.818 -32.267 1.00 85.94 248 GLU A O 1
ATOM 2012 N N . VAL A 1 249 ? 26.965 7.985 -33.502 1.00 85.56 249 VAL A N 1
ATOM 2013 C CA . VAL A 1 249 ? 27.198 6.581 -33.124 1.00 85.56 249 VAL A CA 1
ATOM 2014 C C . VAL A 1 249 ? 28.616 6.154 -33.502 1.00 85.56 249 VAL A C 1
ATOM 2016 O O . VAL A 1 249 ? 29.344 5.613 -32.671 1.00 85.56 249 VAL A O 1
ATOM 2019 N N . ASN A 1 250 ? 29.053 6.445 -34.730 1.00 86.50 250 ASN A N 1
ATOM 2020 C CA . ASN A 1 250 ? 30.407 6.117 -35.182 1.00 86.50 250 ASN A CA 1
ATOM 2021 C C . ASN A 1 250 ? 31.492 6.867 -34.398 1.00 86.50 250 ASN A C 1
ATOM 2023 O O . ASN A 1 250 ? 32.586 6.341 -34.186 1.00 86.50 250 ASN A O 1
ATOM 2027 N N . TYR A 1 251 ? 31.217 8.096 -33.963 1.00 91.00 251 TYR A N 1
ATOM 2028 C CA . TYR A 1 251 ? 32.113 8.829 -33.073 1.00 91.00 251 TYR A CA 1
ATOM 2029 C C . TYR A 1 251 ? 32.201 8.170 -31.689 1.00 91.00 251 TYR A C 1
ATOM 2031 O O . TYR A 1 251 ? 33.304 7.903 -31.218 1.00 91.00 251 TYR A O 1
ATOM 2039 N N . VAL A 1 252 ? 31.062 7.835 -31.074 1.00 88.44 252 VAL A N 1
ATOM 2040 C CA . VAL A 1 252 ? 31.002 7.167 -29.763 1.00 88.44 252 VAL A CA 1
ATOM 2041 C C . VAL A 1 252 ? 31.711 5.812 -29.790 1.00 88.44 252 VAL A C 1
ATOM 2043 O O . VAL A 1 252 ? 32.469 5.509 -28.873 1.00 88.44 252 VAL A O 1
ATOM 2046 N N . LEU A 1 253 ? 31.517 5.009 -30.841 1.00 87.00 253 LEU A N 1
ATOM 2047 C CA . LEU A 1 253 ? 32.189 3.713 -30.974 1.00 87.00 253 LEU A CA 1
ATOM 2048 C C . LEU A 1 253 ? 33.712 3.871 -31.057 1.00 87.00 253 LEU A C 1
ATOM 2050 O O . LEU A 1 253 ? 34.420 3.223 -30.292 1.00 87.00 253 LEU A O 1
ATOM 2054 N N . ARG A 1 254 ? 34.211 4.794 -31.891 1.00 88.19 254 ARG A N 1
ATOM 2055 C CA . ARG A 1 254 ? 35.655 5.083 -31.988 1.00 88.19 254 ARG A CA 1
ATOM 2056 C C . ARG A 1 254 ? 36.239 5.599 -30.676 1.00 88.19 254 ARG A C 1
ATOM 2058 O O . ARG A 1 254 ? 37.355 5.239 -30.319 1.00 88.19 254 ARG A O 1
ATOM 2065 N N . LEU A 1 255 ? 35.485 6.424 -29.947 1.00 91.25 255 LEU A N 1
ATOM 2066 C CA . LEU A 1 255 ? 35.895 6.911 -28.632 1.00 91.25 255 LEU A CA 1
ATOM 2067 C C . LEU A 1 255 ? 36.082 5.748 -27.648 1.00 91.25 255 LEU A C 1
ATOM 2069 O O . LEU A 1 255 ? 37.092 5.704 -26.953 1.00 91.25 255 LEU A O 1
ATOM 2073 N N . ILE A 1 256 ? 35.142 4.801 -27.613 1.00 87.25 256 ILE A N 1
ATOM 2074 C CA . ILE A 1 256 ? 35.221 3.623 -26.740 1.00 87.25 256 ILE A CA 1
ATOM 2075 C C . ILE A 1 256 ? 36.392 2.724 -27.147 1.00 87.25 256 ILE A C 1
ATOM 2077 O O . ILE A 1 256 ? 37.170 2.331 -26.283 1.00 87.25 256 ILE A O 1
ATOM 2081 N N . GLU A 1 257 ? 36.560 2.446 -28.443 1.00 84.88 257 GLU A N 1
ATOM 2082 C CA . GLU A 1 257 ? 37.678 1.652 -28.981 1.00 84.88 257 GLU A CA 1
ATOM 2083 C C . GLU A 1 257 ? 39.049 2.285 -28.653 1.00 84.88 257 GLU A C 1
ATOM 2085 O O . GLU A 1 257 ? 40.032 1.573 -28.467 1.00 84.88 257 GLU A O 1
ATOM 2090 N N . SER A 1 258 ? 39.118 3.615 -28.514 1.00 87.62 258 SER A N 1
ATOM 2091 C CA . SER A 1 258 ? 40.351 4.344 -28.177 1.00 87.62 258 SER A CA 1
ATOM 2092 C C . SER A 1 258 ? 40.746 4.311 -26.692 1.00 87.62 258 SER A C 1
ATOM 2094 O O . SER A 1 258 ? 41.820 4.797 -26.338 1.00 87.62 258 SER A O 1
ATOM 2096 N N . TRP A 1 259 ? 39.906 3.769 -25.800 1.00 88.44 259 TRP A N 1
ATOM 2097 C CA . TRP A 1 259 ? 40.198 3.728 -24.363 1.00 88.44 259 TRP A CA 1
ATOM 2098 C C . TRP A 1 259 ? 41.373 2.800 -24.051 1.00 88.44 259 TRP A C 1
ATOM 2100 O O . TRP A 1 259 ? 41.266 1.593 -24.225 1.00 88.44 259 TRP A O 1
ATOM 2110 N N . THR A 1 260 ? 42.464 3.341 -23.515 1.00 78.38 260 THR A N 1
ATOM 2111 C CA . THR A 1 260 ? 43.654 2.566 -23.118 1.00 78.38 260 THR A CA 1
ATOM 2112 C C . THR A 1 260 ? 43.528 1.924 -21.739 1.00 78.38 260 THR A C 1
ATOM 2114 O O . THR A 1 260 ? 44.163 0.911 -21.462 1.00 78.38 260 THR A O 1
ATOM 2117 N N . ASP A 1 261 ? 42.673 2.482 -20.880 1.00 80.88 261 ASP A N 1
ATOM 2118 C CA . ASP A 1 261 ? 42.617 2.138 -19.452 1.00 80.88 261 ASP A CA 1
ATOM 2119 C C . ASP A 1 261 ? 41.620 1.006 -19.144 1.00 80.88 261 ASP A C 1
ATOM 2121 O O . ASP A 1 261 ? 41.353 0.685 -17.983 1.00 80.88 261 ASP A O 1
ATOM 2125 N N . ARG A 1 262 ? 41.021 0.404 -20.180 1.00 75.94 262 ARG A N 1
ATOM 2126 C CA . ARG A 1 262 ? 39.982 -0.623 -20.047 1.00 75.94 262 ARG A CA 1
ATOM 2127 C C . ARG A 1 262 ? 40.209 -1.751 -21.049 1.00 75.94 262 ARG A C 1
ATOM 2129 O O . ARG A 1 262 ? 39.996 -1.564 -22.240 1.00 75.94 262 ARG A O 1
ATOM 2136 N N . SER A 1 263 ? 40.574 -2.933 -20.550 1.00 72.62 263 SER A N 1
ATOM 2137 C CA . SER A 1 263 ? 40.915 -4.113 -21.365 1.00 72.62 263 SER A CA 1
ATOM 2138 C C . SER A 1 263 ? 39.790 -4.608 -22.280 1.00 72.62 263 SER A C 1
ATOM 2140 O O . SER A 1 263 ? 40.065 -5.188 -23.323 1.00 72.62 263 SER A O 1
ATOM 2142 N N . ASP A 1 264 ? 38.530 -4.375 -21.903 1.00 81.62 264 ASP A N 1
ATOM 2143 C CA . ASP A 1 264 ? 37.357 -4.944 -22.587 1.00 81.62 264 ASP A CA 1
ATOM 2144 C C . ASP A 1 264 ? 36.664 -3.923 -23.511 1.00 81.62 264 ASP A C 1
ATOM 2146 O O . ASP A 1 264 ? 35.495 -4.075 -23.873 1.00 81.62 264 ASP A O 1
ATOM 2150 N N . ASN A 1 265 ? 37.360 -2.838 -23.850 1.00 81.75 265 ASN A N 1
ATOM 2151 C CA . ASN A 1 265 ? 36.851 -1.735 -24.665 1.00 81.75 265 ASN A CA 1
ATOM 2152 C C . ASN A 1 265 ? 36.271 -2.197 -26.019 1.00 81.75 265 ASN A C 1
ATOM 2154 O O . ASN A 1 265 ? 35.171 -1.776 -26.381 1.00 81.75 265 ASN A O 1
ATOM 2158 N N . GLN A 1 266 ? 36.939 -3.124 -26.709 1.00 80.12 266 GLN A N 1
ATOM 2159 C CA . GLN A 1 266 ? 36.505 -3.659 -27.998 1.00 80.12 266 GLN A CA 1
ATOM 2160 C C . GLN A 1 266 ? 35.193 -4.441 -27.873 1.00 80.12 266 GLN A C 1
ATOM 2162 O O . GLN A 1 266 ? 34.256 -4.208 -28.629 1.00 80.12 266 GLN A O 1
ATOM 2167 N N . LEU A 1 267 ? 35.077 -5.298 -26.853 1.00 81.00 267 LEU A N 1
ATOM 2168 C CA . LEU A 1 267 ? 33.854 -6.059 -26.591 1.00 81.00 267 LEU A CA 1
ATOM 2169 C C . LEU A 1 267 ? 32.669 -5.129 -26.287 1.00 81.00 267 LEU A C 1
ATOM 2171 O O . LEU A 1 267 ? 31.549 -5.371 -26.735 1.00 81.00 267 LEU A O 1
ATOM 2175 N N . ILE A 1 268 ? 32.902 -4.050 -25.535 1.00 84.19 268 ILE A N 1
ATOM 2176 C CA . ILE A 1 268 ? 31.874 -3.042 -25.248 1.00 84.19 268 ILE A CA 1
ATOM 2177 C C . ILE A 1 268 ? 31.438 -2.340 -26.540 1.00 84.19 268 ILE A C 1
ATOM 2179 O O . ILE A 1 268 ? 30.235 -2.167 -26.756 1.00 84.19 268 ILE A O 1
ATOM 2183 N N . ALA A 1 269 ? 32.388 -1.961 -27.399 1.00 84.50 269 ALA A N 1
ATOM 2184 C CA . ALA A 1 269 ? 32.100 -1.347 -28.692 1.00 84.50 269 ALA A CA 1
ATOM 2185 C C . ALA A 1 269 ? 31.298 -2.292 -29.600 1.00 84.50 269 ALA A C 1
ATOM 2187 O O . ALA A 1 269 ? 30.293 -1.871 -30.171 1.00 84.50 269 ALA A O 1
ATOM 2188 N N . ASP A 1 270 ? 31.656 -3.575 -29.660 1.00 82.25 270 ASP A N 1
ATOM 2189 C CA . ASP A 1 270 ? 30.952 -4.578 -30.462 1.00 82.25 270 ASP A CA 1
ATOM 2190 C C . ASP A 1 270 ? 29.523 -4.825 -29.952 1.00 82.25 270 ASP A C 1
ATOM 2192 O O . ASP A 1 270 ? 28.574 -4.855 -30.740 1.00 82.25 270 ASP A O 1
ATOM 2196 N N . VAL A 1 271 ? 29.324 -4.911 -28.630 1.00 84.00 271 VAL A N 1
ATOM 2197 C CA . VAL A 1 271 ? 27.984 -5.028 -28.024 1.00 84.00 271 VAL A CA 1
ATOM 2198 C C . VAL A 1 271 ? 27.125 -3.805 -28.347 1.00 84.00 271 VAL A C 1
ATOM 2200 O O . VAL A 1 271 ? 25.960 -3.953 -28.721 1.00 84.00 271 VAL A O 1
ATOM 2203 N N . LEU A 1 272 ? 27.676 -2.594 -28.231 1.00 85.25 272 LEU A N 1
ATOM 2204 C CA . LEU A 1 272 ? 26.953 -1.370 -28.576 1.00 85.25 272 LEU A CA 1
ATOM 2205 C C . LEU A 1 272 ? 26.651 -1.300 -30.072 1.00 85.25 272 LEU A C 1
ATOM 2207 O O . LEU A 1 272 ? 25.523 -0.982 -30.440 1.00 85.25 272 LEU A O 1
ATOM 2211 N N . ARG A 1 273 ? 27.609 -1.660 -30.932 1.00 85.44 273 ARG A N 1
ATOM 2212 C CA . ARG A 1 273 ? 27.433 -1.725 -32.389 1.00 85.44 273 ARG A CA 1
ATOM 2213 C C . ARG A 1 273 ? 26.286 -2.667 -32.752 1.00 85.44 273 ARG A C 1
ATOM 2215 O O . ARG A 1 273 ? 25.422 -2.293 -33.539 1.00 85.44 273 ARG A O 1
ATOM 2222 N N . MET A 1 274 ? 26.205 -3.829 -32.108 1.00 82.56 274 MET A N 1
ATOM 2223 C CA . MET A 1 274 ? 25.074 -4.746 -32.262 1.00 82.56 274 MET A CA 1
ATOM 2224 C C . MET A 1 274 ? 23.756 -4.109 -31.806 1.00 82.56 274 MET A C 1
ATOM 2226 O O . MET A 1 274 ? 22.779 -4.155 -32.546 1.00 82.56 274 MET A O 1
ATOM 2230 N N . ILE A 1 275 ? 23.702 -3.459 -30.641 1.00 85.00 275 ILE A N 1
ATOM 2231 C CA . ILE A 1 275 ? 22.487 -2.764 -30.169 1.00 85.00 275 ILE A CA 1
ATOM 2232 C C . ILE A 1 275 ? 22.029 -1.699 -31.178 1.00 85.00 275 ILE A C 1
ATOM 2234 O O . ILE A 1 275 ? 20.848 -1.659 -31.519 1.00 85.00 275 ILE A O 1
ATOM 2238 N N . PHE A 1 276 ? 22.947 -0.874 -31.689 1.00 82.31 276 PHE A N 1
ATOM 2239 C CA . PHE A 1 276 ? 22.629 0.192 -32.642 1.00 82.31 276 PHE A CA 1
ATOM 2240 C C . PHE A 1 276 ? 22.139 -0.346 -33.989 1.00 82.31 276 PHE A C 1
ATOM 2242 O O . PHE A 1 276 ? 21.138 0.141 -34.505 1.00 82.31 276 PHE A O 1
ATOM 2249 N N . LEU A 1 277 ? 22.804 -1.364 -34.544 1.00 82.25 277 LEU A N 1
ATOM 2250 C CA . LEU A 1 277 ? 22.456 -1.918 -35.859 1.00 82.25 277 LEU A CA 1
ATOM 2251 C C . LEU A 1 277 ? 21.163 -2.740 -35.842 1.00 82.25 277 LEU A C 1
ATOM 2253 O O . LEU A 1 277 ? 20.472 -2.831 -36.852 1.00 82.25 277 LEU A O 1
ATOM 2257 N N . THR A 1 278 ? 20.847 -3.370 -34.712 1.00 78.19 278 THR A N 1
ATOM 2258 C CA . THR A 1 278 ? 19.730 -4.324 -34.615 1.00 78.19 278 THR A CA 1
ATOM 2259 C C . THR A 1 278 ? 18.508 -3.765 -33.887 1.00 78.19 278 THR A C 1
ATOM 2261 O O . THR A 1 278 ? 17.417 -4.324 -33.997 1.00 78.19 278 THR A O 1
ATOM 2264 N N . GLY A 1 279 ? 18.684 -2.711 -33.084 1.00 78.69 279 GLY A N 1
ATOM 2265 C CA . GLY A 1 279 ? 17.682 -2.245 -32.125 1.00 78.69 279 GLY A CA 1
ATOM 2266 C C . GLY A 1 279 ? 17.406 -3.235 -30.983 1.00 78.69 279 GLY A C 1
ATOM 2267 O O . GLY A 1 279 ? 16.437 -3.056 -30.239 1.00 78.69 279 GLY A O 1
ATOM 2268 N N . MET A 1 280 ? 18.218 -4.290 -30.837 1.00 77.38 280 MET A N 1
ATOM 2269 C CA . MET A 1 280 ? 18.082 -5.270 -29.761 1.00 77.38 280 MET A CA 1
ATOM 2270 C C . MET A 1 280 ? 18.332 -4.624 -28.402 1.00 77.38 280 MET A C 1
ATOM 2272 O O . MET A 1 280 ? 19.183 -3.752 -28.231 1.00 77.38 280 MET A O 1
ATOM 2276 N N . ARG A 1 281 ? 17.613 -5.090 -27.382 1.00 76.12 281 ARG A N 1
ATOM 2277 C CA . ARG A 1 281 ? 17.841 -4.636 -26.008 1.00 76.12 281 ARG A CA 1
ATOM 2278 C C . ARG A 1 281 ? 19.215 -5.110 -25.529 1.00 76.12 281 ARG A C 1
ATOM 2280 O O . ARG A 1 281 ? 19.615 -6.223 -25.870 1.00 76.12 281 ARG A O 1
ATOM 2287 N N . PRO A 1 282 ? 19.885 -4.374 -24.624 1.00 79.38 282 PRO A N 1
ATOM 2288 C CA . PRO A 1 282 ? 21.180 -4.797 -24.087 1.00 79.38 282 PRO A CA 1
ATOM 2289 C C . PRO A 1 282 ? 21.181 -6.230 -23.533 1.00 79.38 282 PRO A C 1
ATOM 2291 O O . PRO A 1 282 ? 22.105 -6.998 -23.768 1.00 79.38 282 PRO A O 1
ATOM 2294 N N . SER A 1 283 ? 20.102 -6.638 -22.857 1.00 74.50 283 SER A N 1
ATOM 2295 C CA . SER A 1 283 ? 19.957 -8.001 -22.330 1.00 74.50 283 SER A CA 1
ATOM 2296 C C . SER A 1 283 ? 19.804 -9.086 -23.399 1.00 74.50 283 SER A C 1
ATOM 2298 O O . SER A 1 283 ? 20.035 -10.250 -23.101 1.00 74.50 283 SER A O 1
ATOM 2300 N N . GLU A 1 284 ? 19.337 -8.730 -24.597 1.00 76.94 284 GLU A N 1
ATOM 2301 C CA . GLU A 1 284 ? 19.171 -9.663 -25.716 1.00 76.94 284 GLU A CA 1
ATOM 2302 C C . GLU A 1 284 ? 20.517 -9.892 -26.402 1.00 76.94 284 GLU A C 1
ATOM 2304 O O . GLU A 1 284 ? 20.872 -11.039 -26.641 1.00 76.94 284 GLU A O 1
ATOM 2309 N N . VAL A 1 285 ? 21.300 -8.829 -26.617 1.00 81.81 285 VAL A N 1
ATOM 2310 C CA . VAL A 1 285 ? 22.657 -8.928 -27.184 1.00 81.81 285 VAL A CA 1
ATOM 2311 C C . VAL A 1 285 ? 23.584 -9.722 -26.263 1.00 81.81 285 VAL A C 1
ATOM 2313 O O . VAL A 1 285 ? 24.255 -10.641 -26.712 1.00 81.81 285 VAL A O 1
ATOM 2316 N N . LEU A 1 286 ? 23.548 -9.451 -24.955 1.00 81.19 286 LEU A N 1
ATOM 2317 C CA . LEU A 1 286 ? 24.322 -10.211 -23.962 1.00 81.19 286 LEU A CA 1
ATOM 2318 C C . LEU A 1 286 ? 23.852 -11.668 -23.791 1.00 81.19 286 LEU A C 1
ATOM 2320 O O . LEU A 1 286 ? 24.528 -12.457 -23.135 1.00 81.19 286 LEU A O 1
ATOM 2324 N N . GLY A 1 287 ? 22.668 -12.008 -24.303 1.00 78.50 287 GLY A N 1
ATOM 2325 C CA . GLY A 1 287 ? 22.097 -13.352 -24.255 1.00 78.50 287 GLY A CA 1
ATOM 2326 C C . GLY A 1 287 ? 22.249 -14.137 -25.557 1.00 78.50 287 GLY A C 1
ATOM 2327 O O . GLY A 1 287 ? 21.679 -15.225 -25.646 1.00 78.50 287 GLY A O 1
ATOM 2328 N N . LEU A 1 288 ? 22.952 -13.587 -26.555 1.00 79.06 288 LEU A N 1
ATOM 2329 C CA . LEU A 1 288 ? 23.217 -14.267 -27.817 1.00 79.06 288 LEU A CA 1
ATOM 2330 C C . LEU A 1 288 ? 24.133 -15.470 -27.593 1.00 79.06 288 LEU A C 1
ATOM 2332 O O . LEU A 1 288 ? 25.166 -15.373 -26.937 1.00 79.06 288 LEU A O 1
ATOM 2336 N N . ASN A 1 289 ? 23.740 -16.591 -28.185 1.00 79.19 289 ASN A N 1
ATOM 2337 C CA . ASN A 1 289 ? 24.519 -17.817 -28.238 1.00 79.19 289 ASN A CA 1
ATOM 2338 C C . ASN A 1 289 ? 24.840 -18.142 -29.703 1.00 79.19 289 ASN A C 1
ATOM 2340 O O . ASN A 1 289 ? 24.150 -17.681 -30.613 1.00 79.19 289 ASN A O 1
ATOM 2344 N N . GLU A 1 290 ? 25.862 -18.964 -29.926 1.00 74.75 290 GLU A N 1
ATOM 2345 C CA . GLU A 1 290 ? 26.330 -19.346 -31.264 1.00 74.75 290 GLU A CA 1
ATOM 2346 C C . GLU A 1 290 ? 25.241 -20.033 -32.109 1.00 74.75 290 GLU A C 1
ATOM 2348 O O . GLU A 1 290 ? 25.121 -19.768 -33.298 1.00 74.75 290 GLU A O 1
ATOM 2353 N N . ASP A 1 291 ? 24.356 -20.815 -31.483 1.00 76.62 291 ASP A N 1
ATOM 2354 C CA . ASP A 1 291 ? 23.213 -21.479 -32.132 1.00 76.62 291 ASP A CA 1
ATOM 2355 C C . ASP A 1 291 ? 22.139 -20.509 -32.664 1.00 76.62 291 ASP A C 1
ATOM 2357 O O . ASP A 1 291 ? 21.270 -20.896 -33.449 1.00 76.62 291 ASP A O 1
ATOM 2361 N N . MET A 1 292 ? 22.194 -19.239 -32.254 1.00 75.06 292 MET A N 1
ATOM 2362 C CA . MET A 1 292 ? 21.308 -18.172 -32.723 1.00 75.06 292 MET A CA 1
ATOM 2363 C C . MET A 1 292 ? 21.896 -17.382 -33.897 1.00 75.06 292 MET A C 1
ATOM 2365 O O . MET A 1 292 ? 21.191 -16.544 -34.466 1.00 75.06 292 MET A O 1
ATOM 2369 N N . LEU A 1 293 ? 23.158 -17.624 -34.261 1.00 78.38 293 LEU A N 1
ATOM 2370 C CA . LEU A 1 293 ? 23.873 -16.901 -35.308 1.00 78.38 293 LEU A CA 1
ATOM 2371 C C . LEU A 1 293 ? 23.980 -17.769 -36.562 1.00 78.38 293 LEU A C 1
ATOM 2373 O O . LEU A 1 293 ? 24.612 -18.818 -36.580 1.00 78.38 293 LEU A O 1
ATOM 2377 N N . ASP A 1 294 ? 23.347 -17.313 -37.634 1.00 78.88 294 ASP A N 1
ATOM 2378 C CA . ASP A 1 294 ? 23.428 -17.922 -38.954 1.00 78.88 294 ASP A CA 1
ATOM 2379 C C . ASP A 1 294 ? 24.388 -17.083 -39.799 1.00 78.88 294 ASP A C 1
ATOM 2381 O O . ASP A 1 294 ? 23.988 -16.088 -40.411 1.00 78.88 294 ASP A O 1
ATOM 2385 N N . PHE A 1 295 ? 25.677 -17.429 -39.756 1.00 75.25 295 PHE A N 1
ATOM 2386 C CA . PHE A 1 295 ? 26.730 -16.659 -40.423 1.00 75.25 295 PHE A CA 1
ATOM 2387 C C . PHE A 1 295 ? 26.632 -16.725 -41.953 1.00 75.25 295 PHE A C 1
ATOM 2389 O O . PHE A 1 295 ? 26.901 -15.725 -42.616 1.00 75.25 295 PHE A O 1
ATOM 2396 N N . GLU A 1 296 ? 26.195 -17.858 -42.513 1.00 75.62 296 GLU A N 1
ATOM 2397 C CA . GLU A 1 296 ? 26.021 -18.024 -43.963 1.00 75.62 296 GLU A CA 1
ATOM 2398 C C . GLU A 1 296 ? 24.853 -17.189 -44.484 1.00 75.62 296 GLU A C 1
ATOM 2400 O O . GLU A 1 296 ? 24.982 -16.449 -45.459 1.00 75.62 296 GLU A O 1
ATOM 2405 N N . GLY A 1 297 ? 23.706 -17.258 -43.806 1.00 73.62 297 GLY A N 1
ATOM 2406 C CA . GLY A 1 297 ? 22.542 -16.470 -44.183 1.00 73.62 297 GLY A CA 1
ATOM 2407 C C . GLY A 1 297 ? 22.594 -15.013 -43.705 1.00 73.62 297 GLY A C 1
ATOM 2408 O O . GLY A 1 297 ? 21.739 -14.224 -44.112 1.00 73.62 297 GLY A O 1
ATOM 2409 N N . LYS A 1 298 ? 23.566 -14.657 -42.851 1.00 77.31 298 LYS A N 1
ATOM 2410 C CA . LYS A 1 298 ? 23.654 -13.380 -42.119 1.00 77.31 298 LYS A CA 1
ATOM 2411 C C . LYS A 1 298 ? 22.376 -13.068 -41.328 1.00 77.31 298 LYS A C 1
ATOM 2413 O O . LYS A 1 298 ? 21.856 -11.951 -41.374 1.00 77.31 298 LYS A O 1
ATOM 2418 N N . TRP A 1 299 ? 21.846 -14.060 -40.610 1.00 74.31 299 TRP A N 1
ATOM 2419 C CA . TRP A 1 299 ? 20.655 -13.902 -39.767 1.00 74.31 299 TRP A CA 1
ATOM 2420 C C . TRP A 1 299 ? 20.980 -14.091 -38.293 1.00 74.31 299 TRP A C 1
ATOM 2422 O O . TRP A 1 299 ? 21.726 -14.987 -37.913 1.00 74.31 299 TRP A O 1
ATOM 2432 N N . ILE A 1 300 ? 20.313 -13.309 -37.447 1.00 69.94 300 ILE A N 1
ATOM 2433 C CA . ILE A 1 300 ? 20.273 -13.555 -36.005 1.00 69.94 300 ILE A CA 1
ATOM 2434 C C . ILE A 1 300 ? 18.876 -14.068 -35.669 1.00 69.94 300 ILE A C 1
ATOM 2436 O O . ILE A 1 300 ? 17.875 -13.355 -35.791 1.00 69.94 300 ILE A O 1
ATOM 2440 N N . LYS A 1 301 ? 18.793 -15.331 -35.258 1.00 68.50 301 LYS A N 1
ATOM 2441 C CA . LYS A 1 301 ? 17.550 -15.982 -34.838 1.00 68.50 301 LYS A CA 1
ATOM 2442 C C . LYS A 1 301 ? 17.377 -15.760 -33.341 1.00 68.50 301 LYS A C 1
ATOM 2444 O O . LYS A 1 301 ? 17.766 -16.583 -32.521 1.00 68.50 301 LYS A O 1
ATOM 2449 N N . VAL A 1 302 ? 16.778 -14.628 -32.974 1.00 60.31 302 VAL A N 1
ATOM 2450 C CA . VAL A 1 302 ? 16.533 -14.305 -31.562 1.00 60.31 302 VAL A CA 1
ATOM 2451 C C . VAL A 1 302 ? 15.421 -15.204 -31.018 1.00 60.31 302 VAL A C 1
ATOM 2453 O O . VAL A 1 302 ? 14.228 -14.974 -31.234 1.00 60.31 302 VAL A O 1
ATOM 2456 N N . HIS A 1 303 ? 15.809 -16.242 -30.282 1.00 60.19 303 HIS A N 1
ATOM 2457 C CA . HIS A 1 303 ? 14.882 -17.063 -29.517 1.00 60.19 303 HIS A CA 1
ATOM 2458 C C . HIS A 1 303 ? 14.741 -16.484 -28.111 1.00 60.19 303 HIS A C 1
ATOM 2460 O O . HIS A 1 303 ? 15.710 -16.372 -27.366 1.00 60.19 303 HIS A O 1
ATOM 2466 N N . TRP A 1 304 ? 13.519 -16.101 -27.732 1.00 47.69 304 TRP A N 1
ATOM 2467 C CA . TRP A 1 304 ? 13.244 -15.504 -26.425 1.00 47.69 304 TRP A CA 1
ATOM 2468 C C . TRP A 1 304 ? 13.438 -16.537 -25.303 1.00 47.69 304 TRP A C 1
ATOM 2470 O O . TRP A 1 304 ? 12.493 -17.183 -24.853 1.00 47.69 304 TRP A O 1
ATOM 2480 N N . GLN A 1 305 ? 14.664 -16.682 -24.808 1.00 46.69 305 GLN A N 1
ATOM 2481 C CA . GLN A 1 305 ? 14.900 -17.186 -23.465 1.00 46.69 305 GLN A CA 1
ATOM 2482 C C . GLN A 1 305 ? 14.971 -15.965 -22.564 1.00 46.69 305 GLN A C 1
ATOM 2484 O O . GLN A 1 305 ? 15.953 -15.226 -22.557 1.00 46.69 305 GLN A O 1
ATOM 2489 N N . ARG A 1 306 ? 13.900 -15.726 -21.794 1.00 39.56 306 ARG A N 1
ATOM 2490 C CA . ARG A 1 306 ? 13.984 -14.831 -20.636 1.00 39.56 306 ARG A CA 1
ATOM 2491 C C . ARG A 1 306 ? 15.222 -15.307 -19.881 1.00 39.56 306 ARG A C 1
ATOM 2493 O O . ARG A 1 306 ? 15.225 -16.478 -19.502 1.00 39.56 306 ARG A O 1
ATOM 2500 N N . ALA A 1 307 ? 16.253 -14.466 -19.744 1.00 38.53 307 ALA A N 1
ATOM 2501 C CA . ALA A 1 307 ? 17.452 -14.805 -18.988 1.00 38.53 307 ALA A CA 1
ATOM 2502 C C . ALA A 1 307 ? 16.993 -15.153 -17.571 1.00 38.53 307 ALA A C 1
ATOM 2504 O O . ALA A 1 307 ? 16.776 -14.298 -16.713 1.00 38.53 307 ALA A O 1
ATOM 2505 N N . SER A 1 308 ? 16.699 -16.427 -17.357 1.00 38.75 308 SER A N 1
ATOM 2506 C CA . SER A 1 308 ? 16.435 -16.954 -16.045 1.00 38.75 308 SER A CA 1
ATOM 2507 C C . SER A 1 308 ? 17.757 -16.826 -15.300 1.00 38.75 308 SER A C 1
ATOM 2509 O O . SER A 1 308 ? 18.831 -16.762 -15.909 1.00 38.75 308 SER A O 1
ATOM 2511 N N . LYS A 1 309 ? 17.704 -16.806 -13.966 1.00 43.69 309 LYS A N 1
ATOM 2512 C CA . LYS A 1 309 ? 18.896 -16.893 -13.100 1.00 43.69 309 LYS A CA 1
ATOM 2513 C C . LYS A 1 309 ? 19.915 -17.952 -13.573 1.00 43.69 309 LYS A C 1
ATOM 2515 O O . LYS A 1 309 ? 21.086 -17.859 -13.230 1.00 43.69 309 LYS A O 1
ATOM 2520 N N . ILE A 1 310 ? 19.466 -18.906 -14.394 1.00 38.66 310 ILE A N 1
ATOM 2521 C CA . ILE A 1 310 ? 20.218 -19.928 -15.113 1.00 38.66 310 ILE A CA 1
ATOM 2522 C C . ILE A 1 310 ? 21.395 -19.382 -15.939 1.00 38.66 310 ILE A C 1
ATOM 2524 O O . ILE A 1 310 ? 22.387 -20.087 -15.961 1.00 38.66 310 ILE A O 1
ATOM 2528 N N . ASN A 1 311 ? 21.390 -18.183 -16.547 1.00 42.22 311 ASN A N 1
ATOM 2529 C CA . ASN A 1 311 ? 22.547 -17.767 -17.378 1.00 42.22 311 ASN A CA 1
ATOM 2530 C C . ASN A 1 311 ? 23.741 -17.199 -16.585 1.00 42.22 311 ASN A C 1
ATOM 2532 O O . ASN A 1 311 ? 24.878 -17.517 -16.919 1.00 42.22 311 ASN A O 1
ATOM 2536 N N . GLN A 1 312 ? 23.524 -16.498 -15.465 1.00 39.81 312 GLN A N 1
ATOM 2537 C CA . GLN A 1 312 ? 24.620 -16.211 -14.516 1.00 39.81 312 GLN A CA 1
ATOM 2538 C C . GLN A 1 312 ? 25.030 -17.473 -13.738 1.00 39.81 312 GLN A C 1
ATOM 2540 O O . GLN A 1 312 ? 26.213 -17.701 -13.494 1.00 39.81 312 GLN A O 1
ATOM 2545 N N . MET A 1 313 ? 24.066 -18.352 -13.427 1.00 35.91 313 MET A N 1
ATOM 2546 C CA . MET A 1 313 ? 24.351 -19.679 -12.876 1.00 35.91 313 MET A CA 1
ATOM 2547 C C . MET A 1 313 ? 24.999 -20.637 -13.876 1.00 35.91 313 MET A C 1
ATOM 2549 O O . MET A 1 313 ? 25.517 -21.634 -13.408 1.00 35.91 313 MET A O 1
ATOM 2553 N N . ARG A 1 314 ? 24.977 -20.419 -15.200 1.00 37.81 314 ARG A N 1
ATOM 2554 C CA . ARG A 1 314 ? 25.548 -21.348 -16.199 1.00 37.81 314 ARG A CA 1
ATOM 2555 C C . ARG A 1 314 ? 27.054 -21.186 -16.332 1.00 37.81 314 ARG A C 1
ATOM 2557 O O . ARG A 1 314 ? 27.729 -22.200 -16.416 1.00 37.81 314 ARG A O 1
ATOM 2564 N N . LEU A 1 315 ? 27.574 -19.963 -16.225 1.00 39.00 315 LEU A N 1
ATOM 2565 C CA . LEU A 1 315 ? 29.014 -19.714 -16.069 1.00 39.00 315 LEU A CA 1
ATOM 2566 C C . LEU A 1 315 ? 29.542 -20.296 -14.744 1.00 39.00 315 LEU A C 1
ATOM 2568 O O . LEU A 1 315 ? 30.560 -20.979 -14.732 1.00 39.00 315 LEU A O 1
ATOM 2572 N N . TRP A 1 316 ? 28.789 -20.147 -13.647 1.00 36.00 316 TRP A N 1
ATOM 2573 C CA . TRP A 1 316 ? 29.104 -20.792 -12.360 1.00 36.00 316 TRP A CA 1
ATOM 2574 C C . TRP A 1 316 ? 28.887 -22.316 -12.363 1.00 36.00 316 TRP A C 1
ATOM 2576 O O . TRP A 1 316 ? 29.617 -23.051 -11.708 1.00 36.00 316 TRP A O 1
ATOM 2586 N N . LYS A 1 317 ? 27.905 -22.820 -13.119 1.00 33.69 31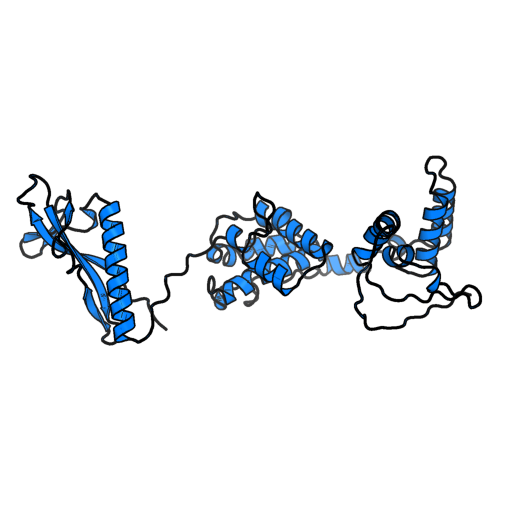7 LYS A N 1
ATOM 2587 C CA . LYS A 1 317 ? 27.652 -24.255 -13.293 1.00 33.69 317 LYS A CA 1
ATOM 2588 C C . LYS A 1 317 ? 28.669 -24.898 -14.217 1.00 33.69 317 LYS A C 1
ATOM 2590 O O . LYS A 1 317 ? 28.976 -26.039 -13.955 1.00 33.69 317 LYS A O 1
ATOM 2595 N N . LEU A 1 318 ? 29.233 -24.226 -15.217 1.00 38.50 318 LEU A N 1
ATOM 2596 C CA . LEU A 1 318 ? 30.360 -24.759 -15.997 1.00 38.50 318 LEU A CA 1
ATOM 2597 C C . LEU A 1 318 ? 31.595 -25.008 -15.112 1.00 38.50 318 LEU A C 1
ATOM 2599 O O . LEU A 1 318 ? 32.316 -25.971 -15.338 1.00 38.50 318 LEU A O 1
ATOM 2603 N N . LEU A 1 319 ? 31.755 -24.231 -14.035 1.00 39.16 319 LEU A N 1
ATOM 2604 C CA . LEU A 1 319 ? 32.743 -24.457 -12.971 1.00 39.16 319 LEU A CA 1
ATOM 2605 C C . LEU A 1 319 ? 32.365 -25.581 -11.978 1.00 39.16 319 LEU A C 1
ATOM 2607 O O . LEU A 1 319 ? 33.246 -26.155 -11.348 1.00 39.16 319 LEU A O 1
ATOM 2611 N N . ILE A 1 320 ? 31.077 -25.923 -11.833 1.00 38.03 320 ILE A N 1
ATOM 2612 C CA . ILE A 1 320 ? 30.575 -26.904 -10.841 1.00 38.03 320 ILE A CA 1
ATOM 2613 C C . ILE A 1 320 ? 30.166 -28.253 -11.478 1.00 38.03 320 ILE A C 1
ATOM 2615 O O . ILE A 1 320 ? 30.240 -29.300 -10.837 1.00 38.03 320 ILE A O 1
ATOM 2619 N N . LEU A 1 321 ? 29.802 -28.286 -12.762 1.00 32.81 321 LEU A N 1
ATOM 2620 C CA . LEU A 1 321 ? 29.388 -29.476 -13.522 1.00 32.81 321 LEU A CA 1
ATOM 2621 C C . LEU A 1 321 ? 30.564 -30.294 -14.076 1.00 32.81 321 LEU A C 1
ATOM 2623 O O . LEU A 1 321 ? 30.398 -31.081 -15.001 1.00 32.81 321 LEU A O 1
ATOM 2627 N N . MET A 1 322 ? 31.693 -30.252 -13.370 1.00 42.66 322 MET A N 1
ATOM 2628 C CA . MET A 1 322 ? 32.450 -31.475 -13.106 1.00 42.66 322 MET A CA 1
ATOM 2629 C C . MET A 1 322 ? 31.670 -32.494 -12.239 1.00 42.66 322 MET A C 1
ATOM 2631 O O . MET A 1 322 ? 32.139 -33.618 -12.102 1.00 42.66 322 MET A O 1
ATOM 2635 N N . LYS A 1 323 ? 30.468 -32.197 -11.697 1.00 35.28 323 LYS A N 1
ATOM 2636 C CA . LYS A 1 323 ? 29.561 -33.200 -11.085 1.00 35.28 323 LYS A CA 1
ATOM 2637 C C . LYS A 1 323 ? 28.048 -32.927 -11.313 1.00 35.28 323 LYS A C 1
ATOM 2639 O O . LYS A 1 323 ? 27.487 -31.998 -10.752 1.00 35.28 323 LYS A O 1
ATOM 2644 N N . ARG A 1 324 ? 27.426 -33.823 -12.106 1.00 34.41 324 ARG A N 1
ATOM 2645 C CA . ARG A 1 324 ? 26.022 -34.337 -12.203 1.00 34.41 324 ARG A CA 1
ATOM 2646 C C . ARG A 1 324 ? 24.752 -33.433 -12.161 1.00 34.41 324 ARG A C 1
ATOM 2648 O O . ARG A 1 324 ? 24.495 -32.728 -11.198 1.00 34.41 324 ARG A O 1
ATOM 2655 N N . ASN A 1 325 ? 23.908 -33.696 -13.182 1.00 34.69 325 ASN A N 1
ATOM 2656 C CA . ASN A 1 325 ? 22.430 -33.759 -13.358 1.00 34.69 325 ASN A CA 1
ATOM 2657 C C . ASN A 1 325 ? 21.468 -32.697 -12.770 1.00 34.69 325 ASN A C 1
ATOM 2659 O O . ASN A 1 325 ? 21.493 -32.426 -11.577 1.00 34.69 325 ASN A O 1
ATOM 2663 N N . VAL A 1 326 ? 20.510 -32.228 -13.601 1.00 31.78 326 VAL A N 1
ATOM 2664 C CA . VAL A 1 326 ? 19.023 -32.281 -13.425 1.00 31.78 326 VAL A CA 1
ATOM 2665 C C . VAL A 1 326 ? 18.294 -31.371 -14.457 1.00 31.78 326 VAL A C 1
ATOM 2667 O O . VAL A 1 326 ? 18.891 -30.478 -15.054 1.00 31.78 326 VAL A O 1
ATOM 2670 N N . THR A 1 327 ? 17.013 -31.695 -14.655 1.00 30.28 327 THR A N 1
ATOM 2671 C CA . THR A 1 327 ? 16.054 -31.688 -15.780 1.00 30.28 327 THR A CA 1
ATOM 2672 C C . THR A 1 327 ? 15.358 -30.381 -16.224 1.00 30.28 327 THR A C 1
ATOM 2674 O O . THR A 1 327 ? 15.474 -29.322 -15.613 1.00 30.28 327 THR A O 1
ATOM 2677 N N . GLU A 1 328 ? 14.624 -30.553 -17.336 1.00 36.75 328 GLU A N 1
ATOM 2678 C CA . GLU A 1 328 ? 13.829 -29.680 -18.220 1.00 36.75 328 GLU A CA 1
ATOM 2679 C C . GLU A 1 328 ? 12.803 -28.707 -17.606 1.00 36.75 328 GLU A C 1
ATOM 2681 O O . GLU A 1 328 ? 12.212 -28.973 -16.563 1.00 36.75 328 GLU A O 1
ATOM 2686 N N . GLN A 1 329 ? 12.463 -27.658 -18.379 1.00 26.09 329 GLN A N 1
ATOM 2687 C CA . GLN A 1 329 ? 11.066 -27.245 -18.600 1.00 26.09 329 GLN A CA 1
ATOM 2688 C C . GLN A 1 329 ? 10.897 -26.422 -19.898 1.00 26.09 329 GLN A C 1
ATOM 2690 O O . GLN A 1 329 ? 11.625 -25.468 -20.167 1.00 26.09 329 GLN A O 1
ATOM 2695 N N . THR A 1 330 ? 9.899 -26.817 -20.688 1.00 28.53 330 THR A N 1
ATOM 2696 C CA . THR A 1 330 ? 9.452 -26.296 -21.993 1.00 28.53 330 THR A CA 1
ATOM 2697 C C . THR A 1 330 ? 8.933 -24.850 -21.961 1.00 28.53 330 THR A C 1
ATOM 2699 O O . THR A 1 330 ? 8.094 -24.503 -21.129 1.00 28.53 330 THR A O 1
ATOM 2702 N N . LEU A 1 331 ? 9.340 -24.024 -22.938 1.00 25.73 331 LEU A N 1
ATOM 2703 C CA . LEU A 1 331 ? 8.818 -22.668 -23.177 1.00 25.73 331 LEU A CA 1
ATOM 2704 C C . LEU A 1 331 ? 8.235 -22.528 -24.594 1.00 25.73 331 LEU A C 1
ATOM 2706 O O . LEU A 1 331 ? 8.829 -22.966 -25.576 1.00 25.73 331 LEU A O 1
ATOM 2710 N N . ARG A 1 332 ? 7.053 -21.899 -24.687 1.00 26.81 332 ARG A N 1
ATOM 2711 C CA . ARG A 1 332 ? 6.337 -21.613 -25.943 1.00 26.81 332 ARG A CA 1
ATOM 2712 C C . ARG A 1 332 ? 7.065 -20.555 -26.780 1.00 26.81 332 ARG A C 1
ATOM 2714 O O . ARG A 1 332 ? 7.429 -19.497 -26.273 1.00 26.81 332 ARG A O 1
ATOM 2721 N N . LEU A 1 333 ? 7.189 -20.839 -28.075 1.00 24.91 333 LEU A N 1
ATOM 2722 C CA . LEU A 1 333 ? 7.876 -20.031 -29.083 1.00 24.91 333 LEU A CA 1
ATOM 2723 C C . LEU A 1 333 ? 6.986 -18.911 -29.649 1.00 24.91 333 LEU A C 1
ATOM 2725 O O . LEU A 1 333 ? 5.826 -19.131 -29.992 1.00 24.91 333 LEU A O 1
ATOM 2729 N N . ARG A 1 334 ? 7.576 -17.732 -29.859 1.00 29.30 334 ARG A N 1
ATOM 2730 C CA . ARG A 1 334 ? 7.192 -16.798 -30.930 1.00 29.30 334 ARG A CA 1
ATOM 2731 C C . ARG A 1 334 ? 8.458 -16.430 -31.703 1.00 29.30 334 ARG A C 1
ATOM 2733 O O . ARG A 1 334 ? 9.474 -16.132 -31.083 1.00 29.30 334 ARG A O 1
ATOM 2740 N N . LYS A 1 335 ? 8.395 -16.502 -33.035 1.00 30.75 335 LYS A N 1
ATOM 2741 C CA . LYS A 1 335 ? 9.504 -16.198 -33.952 1.00 30.75 335 LYS A CA 1
ATOM 2742 C C . LYS A 1 335 ? 9.446 -14.728 -34.368 1.00 30.75 335 LYS A C 1
ATOM 2744 O O . LYS A 1 335 ? 8.386 -14.261 -34.773 1.00 30.75 335 LYS A O 1
ATOM 2749 N N . VAL A 1 336 ? 10.583 -14.042 -34.306 1.00 38.56 336 VAL A N 1
ATOM 2750 C CA . VAL A 1 336 ? 10.841 -12.783 -35.017 1.00 38.56 336 VAL A CA 1
ATOM 2751 C C . VAL A 1 336 ? 12.206 -12.939 -35.686 1.00 38.56 336 VAL A C 1
ATOM 2753 O O . VAL A 1 336 ? 13.133 -13.454 -35.066 1.00 38.56 336 VAL A O 1
ATOM 2756 N N . SER A 1 337 ? 12.307 -12.564 -36.958 1.00 33.84 337 SER A N 1
ATOM 2757 C CA . SER A 1 337 ? 13.507 -12.703 -37.793 1.00 33.84 337 SER A CA 1
ATOM 2758 C C . SER A 1 337 ? 13.879 -11.347 -38.386 1.00 33.84 337 SER A C 1
ATOM 2760 O O . SER A 1 337 ? 13.002 -10.669 -38.920 1.00 33.84 337 SER A O 1
ATOM 2762 N N . VAL A 1 338 ? 15.159 -10.969 -38.310 1.00 41.44 338 VAL A N 1
ATOM 2763 C CA . VAL A 1 338 ? 15.704 -9.703 -38.840 1.00 41.44 338 VAL A CA 1
ATOM 2764 C C . VAL A 1 338 ? 16.895 -10.015 -39.756 1.00 41.44 338 VAL A C 1
ATOM 2766 O O . VAL A 1 338 ? 17.763 -10.796 -39.367 1.00 41.44 338 VAL A O 1
ATOM 2769 N N . ARG A 1 339 ? 16.900 -9.443 -40.971 1.00 30.92 339 ARG A N 1
ATOM 2770 C CA . ARG A 1 339 ? 17.921 -9.635 -42.024 1.00 30.92 339 ARG A CA 1
ATOM 2771 C C . ARG A 1 339 ? 18.891 -8.456 -42.042 1.00 30.92 339 ARG A C 1
ATOM 2773 O O . ARG A 1 339 ? 18.416 -7.324 -41.994 1.00 30.92 339 ARG A O 1
ATOM 2780 N N . PHE A 1 340 ? 20.189 -8.701 -42.208 1.00 43.00 340 PHE A N 1
ATOM 2781 C CA . PHE A 1 340 ? 21.168 -7.646 -42.516 1.00 43.00 340 PHE A CA 1
ATOM 2782 C C . PHE A 1 340 ? 21.413 -7.550 -44.030 1.00 43.00 340 PHE A C 1
ATOM 2784 O O . PHE A 1 340 ? 21.320 -8.563 -44.731 1.00 43.00 340 PHE A O 1
ATOM 2791 N N . GLN A 1 341 ? 21.690 -6.338 -44.523 1.00 34.53 341 GLN A N 1
ATOM 2792 C CA . GLN A 1 341 ? 22.237 -6.086 -45.864 1.00 34.53 341 GLN A CA 1
ATOM 2793 C C . GLN A 1 341 ? 23.762 -6.065 -45.806 1.00 34.53 341 GLN A C 1
ATOM 2795 O O . GLN A 1 341 ? 24.291 -5.460 -44.848 1.00 34.53 341 GLN A O 1
#

Foldseek 3Di:
DDPPWDKDKWWPDKDCDPVDPQKIKTWIWIWTQQPPPRDIDIDTQQDDPVRRIDIFHFDFPDADPVRHGDRTPVRGPPPVVVVVRVVVNVVVVQVVNCVVPVDRPDDDPDQDFQCLAQAQADPVRDGGHVLNVVCCVVVVDDPVLSVLSNCCCVPQPVVQDDRRDGPLVVLVPLPSLQVSLQVDDLVNSVSNLVSLCSRLVVCCVVVSDPCVSRCVSVVSRDGDDDDPVRVVVVVVPDVPVVDDDPVRLVVVLVVLVPDPPDPCSPVVSVLSVCCVVPVDDSVQSVVDDPVQADPPQRKGWRWDDPPDVCVVVVVVVVVVVVDDDDDDDDDDTDTDIDHDD

=== Feature glossary ===
Legend for the data blocks above and below:

— What the protein is —

The amino-acid sequence is the protein's primary structure: the linear order of residues from the N-terminus to the C-terminus, written in one-letter code. Everything else here — the 3D coordinates, the secondary structure, the domain annotations — is ultimately a consequence of this string.

Database cross-references. InterPro integrates a dozen domain/family signature databases into unified entries with residue-range hits. GO terms attach function/process/location labels with evidence codes. CATH codes position the fold in a four-level structural taxonomy. Organism is the NCBI-taxonomy species name.

— Where its atoms are —

The mmCIF block holds the 3D Cartesian coordinates of each backbone atom (N, Cα, C, O) in ångströms. mmCIF is the PDB's canonical archive format — a tagged-loop text representation of the atomic model.

The six renders are orthographic views along the three Cartesian axes in both directions. Representation (cartoon, sticks, or surface) and color scheme (sequence-rainbow or by-chain) vary across proteins so the training set covers all the common visualization conventions.

— Local backbone conformation —

Secondary structure is the local, repeating backbone conformation. DSSP classifies it into eight states by reading the hydrogen-bond network: three helix types (H, G, I), two β types (E, B), two non-regular types (T, S), and unstructured coil (-).

SS3 is a coarse helix/strand/coil call (letters a/b/c) made by the P-SEA algorithm from inter-Cα distances and dihedrals. It is less detailed than DSSP but needs only Cα positions.

Backbone dihedral angles. Every residue except chain termini has a φ (preceding-C → N → Cα → C) and a ψ (N → Cα → C → next-N). They are reported in degrees following the IUPAC sign convention. Secondary structure is essentially a statement about which (φ, ψ) basin each residue occupies.

— Global shape and packing —

The geometric summary reports three shape descriptors. Rg (radius of gyration) measures how spread out the Cα atoms are about their centre of mass; compact globular proteins have small Rg, elongated or unfolded ones large. Cα contacts (<8 Å, |i−j|>4) count long-range residue pairs in spatial proximity — high for tightly packed folds, near zero for rods or random coil. The bounding-box extents give the protein's footprint along x, y, z in Å.

Solvent accessibility: the surface area of each residue that a 1.4 Å water probe can touch, in Å². When only backbone atoms are present the absolute values are lower than full-atom SASA (side chains contribute most of the area) and are flagged as backbone-only.

Plot images: a contact map (which residues are close in 3D, as an N×N binary image), a Ramachandran scatter (backbone torsion angles, revealing secondary-structure composition at a glance), and — for AlphaFold structures — a PAE heatmap (pairwise prediction confidence).

— Structural neighborhood —

Foldseek's 3Di representation compresses backbone geometry into a per-residue letter drawn from a learned twenty-state alphabet. It captures the tertiary interaction pattern around each residue — which residues are packed against it in space, regardless of where they are in sequence.

Structural nearest neighbors (via Foldseek easy-search vs the PDB). Reported per hit: target PDB id, E-value, and alignment TM-score. A TM-score above ~0.5 is the conventional threshold for 'same fold'.

— Confidence and disorder —

pLDDT (predicted Local Distance Difference Test) is AlphaFold's per-residue confidence score, ranging from 0 to 100. Values above 90 indicate high confidence (typically well-packed cores); 70–90 is confident; 50–70 low confidence; below 50 usually means the region is disordered or the prediction is unreliable there. AlphaFold stores pLDDT in the mmCIF B-factor column.

For experimental (PDB) structures, the B-factor (temperature factor) quantifies the positional spread of each atom in the crystal — a combination of thermal vibration and static disorder — in units of Å². High B-factors mark flexible loops or poorly resolved regions; low B-factors mark the rigid, well-ordered core.

Predicted Aligned Error (PAE) is an AlphaFold confidence matrix: entry (i, j) is the expected error in the position of residue j, in ångströms, when the prediction is superimposed on the true structure at residue i. Low PAE within a block of residues means that block is internally rigid and well-predicted; high PAE between two blocks means their relative placement is uncertain even if each block individually is confident.